Protein AF-N6US36-F1 (afdb_monomer)

Solvent-accessible surface area (backbone atoms only — not comparable to full-atom values): 11357 Å² total; per-residue (Å²): 105,69,68,43,19,54,53,33,12,51,54,41,36,56,43,35,76,70,66,39,66,64,44,74,40,61,32,84,92,40,31,25,39,17,31,23,17,24,53,53,43,50,58,72,95,42,91,87,47,59,75,93,74,49,77,73,70,47,48,78,41,80,34,99,68,84,57,56,67,43,26,52,52,13,40,41,53,24,51,20,53,48,48,20,49,48,56,28,68,34,56,36,93,68,32,35,54,64,48,49,53,52,65,61,59,72,49,91,45,78,52,48,70,46,82,39,46,56,72,56,42,58,76,69,62,43,55,72,63,51,63,68,37,67,85,49,93,63,68,55,58,44,38,38,37,38,35,76,49,39,64,90,86,53,79,55,50,77,46,79,14,52,58,42,30,61,56,58,50,68,92,65,56,53,59,73,88,58,44,80,59,19,28,34,54,19,41,46,22,27,46,47,55,19,47,52,49,37,42,42,70,67,63,44,74,47,31,37,34,36,43,54

pLDDT: mean 94.89, std 5.7, range [56.56, 98.44]

Organism: Dendroctonus ponderosae (NCBI:txid77166)

Structure (mmCIF, N/CA/C/O backbone):
data_AF-N6US36-F1
#
_entry.id   AF-N6US36-F1
#
loop_
_atom_site.group_PDB
_atom_site.id
_atom_site.type_symbol
_atom_site.label_atom_id
_atom_site.label_alt_id
_atom_site.label_comp_id
_atom_site.label_asym_id
_atom_site.label_entity_id
_atom_site.label_seq_id
_atom_site.pdbx_PDB_ins_code
_atom_site.Cartn_x
_atom_site.Cartn_y
_atom_site.Cartn_z
_atom_site.occupancy
_atom_site.B_iso_or_equiv
_atom_site.auth_seq_id
_atom_site.auth_comp_id
_atom_site.auth_asym_id
_atom_site.auth_atom_id
_atom_site.pdbx_PDB_model_num
ATOM 1 N N . LYS A 1 1 ? 22.677 2.328 -6.621 1.00 86.88 1 LYS A N 1
ATOM 2 C CA . LYS A 1 1 ? 21.321 1.728 -6.529 1.00 86.88 1 LYS A CA 1
ATOM 3 C C . LYS A 1 1 ? 20.217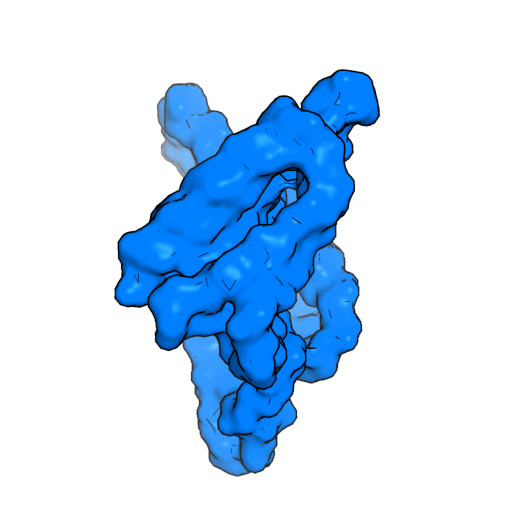 2.722 -6.906 1.00 86.88 1 LYS A C 1
ATOM 5 O O . LYS A 1 1 ? 19.507 2.441 -7.853 1.00 86.88 1 LYS A O 1
ATOM 10 N N . GLU A 1 2 ? 20.101 3.905 -6.287 1.00 96.94 2 GLU A N 1
ATOM 11 C CA . GLU A 1 2 ? 19.009 4.846 -6.634 1.00 96.94 2 GLU A CA 1
ATOM 12 C C . GLU A 1 2 ? 19.035 5.352 -8.087 1.00 96.94 2 GLU A C 1
ATOM 14 O O . GLU A 1 2 ? 18.004 5.384 -8.752 1.00 96.94 2 GLU A O 1
ATOM 19 N N . ALA A 1 3 ? 20.222 5.641 -8.629 1.00 97.88 3 ALA A N 1
ATOM 20 C CA . ALA A 1 3 ? 20.373 6.012 -10.038 1.00 97.88 3 ALA A CA 1
ATOM 21 C C . ALA A 1 3 ? 19.807 4.949 -11.005 1.00 97.88 3 ALA A C 1
ATOM 23 O O . ALA A 1 3 ? 19.196 5.305 -12.008 1.00 97.88 3 ALA A O 1
ATOM 24 N N . ILE A 1 4 ? 19.933 3.659 -10.664 1.00 97.88 4 ILE A N 1
ATOM 25 C CA . ILE A 1 4 ? 19.392 2.539 -11.453 1.00 97.88 4 ILE A CA 1
ATOM 26 C C . ILE A 1 4 ? 17.862 2.590 -11.464 1.00 97.88 4 ILE A C 1
ATOM 28 O O . ILE A 1 4 ? 17.245 2.445 -12.519 1.00 97.88 4 ILE A O 1
ATOM 32 N N . ARG A 1 5 ? 17.234 2.854 -10.308 1.00 98.38 5 ARG A N 1
ATOM 33 C CA . ARG A 1 5 ? 15.772 2.984 -10.220 1.00 98.38 5 ARG A CA 1
ATOM 34 C C . ARG A 1 5 ? 15.266 4.131 -11.078 1.00 98.38 5 ARG A C 1
ATOM 36 O O . ARG A 1 5 ? 14.305 3.969 -11.820 1.00 98.38 5 ARG A O 1
ATOM 43 N N . ILE A 1 6 ? 15.926 5.285 -10.991 1.00 98.12 6 ILE A N 1
ATOM 44 C CA . ILE A 1 6 ? 15.552 6.470 -11.765 1.00 98.12 6 ILE A CA 1
ATOM 45 C C . ILE A 1 6 ? 15.703 6.190 -13.264 1.00 98.12 6 ILE A C 1
ATOM 47 O O . ILE A 1 6 ? 14.765 6.441 -14.018 1.00 98.12 6 ILE A O 1
ATOM 51 N N . ALA A 1 7 ? 16.841 5.639 -13.695 1.00 97.94 7 ALA A N 1
ATOM 52 C CA . ALA A 1 7 ? 17.111 5.350 -15.102 1.00 97.94 7 ALA A CA 1
ATOM 53 C C . ALA A 1 7 ? 16.106 4.344 -15.689 1.00 97.94 7 ALA A C 1
ATOM 55 O O . ALA A 1 7 ? 15.431 4.649 -16.676 1.00 97.94 7 ALA A O 1
ATOM 56 N N . SER A 1 8 ? 15.933 3.191 -15.034 1.00 97.81 8 SER A N 1
ATOM 57 C CA . SER A 1 8 ? 14.975 2.155 -15.450 1.00 97.81 8 SER A CA 1
ATOM 58 C C . SER A 1 8 ? 13.529 2.669 -15.470 1.00 97.81 8 SER A C 1
ATOM 60 O O . SER A 1 8 ? 12.794 2.399 -16.420 1.00 97.81 8 SER A O 1
ATOM 62 N N . ALA A 1 9 ? 13.125 3.483 -14.486 1.00 98.19 9 ALA A N 1
ATOM 63 C CA . ALA A 1 9 ? 11.803 4.107 -14.450 1.00 98.19 9 ALA A CA 1
ATOM 64 C C . ALA A 1 9 ? 11.569 5.059 -15.628 1.00 98.19 9 ALA A C 1
ATOM 66 O O . ALA A 1 9 ? 10.489 5.047 -16.221 1.00 98.19 9 ALA A O 1
ATOM 67 N N . GLN A 1 10 ? 12.543 5.913 -15.957 1.00 97.94 10 GLN A N 1
ATOM 68 C CA . GLN A 1 10 ? 12.402 6.874 -17.055 1.00 97.94 10 GLN A CA 1
ATOM 69 C C . GLN A 1 10 ? 12.345 6.171 -18.412 1.00 97.94 10 GLN A C 1
ATOM 71 O O . GLN A 1 10 ? 11.473 6.499 -19.217 1.00 97.94 10 GLN A O 1
ATOM 76 N N . GLY A 1 11 ? 13.201 5.169 -18.636 1.00 97.44 11 GLY A N 1
ATOM 77 C CA . GLY A 1 11 ? 13.176 4.356 -19.854 1.00 97.44 11 GLY A CA 1
ATOM 78 C C . GLY A 1 11 ? 11.841 3.629 -20.031 1.00 97.44 11 GLY A C 1
ATOM 79 O O . GLY A 1 11 ? 11.180 3.776 -21.060 1.00 97.44 11 GLY A O 1
ATOM 80 N N . ALA A 1 12 ? 11.376 2.932 -18.989 1.00 97.56 12 ALA A N 1
ATOM 81 C CA . ALA A 1 12 ? 10.103 2.216 -19.029 1.00 97.56 12 ALA A CA 1
ATOM 82 C C . ALA A 1 12 ? 8.903 3.160 -19.242 1.00 97.56 12 ALA A C 1
ATOM 84 O O . ALA A 1 12 ? 8.016 2.862 -20.042 1.00 97.56 12 ALA A O 1
ATOM 85 N N . LYS A 1 13 ? 8.891 4.341 -18.604 1.00 97.19 13 LYS A N 1
ATOM 86 C CA . LYS A 1 13 ? 7.864 5.377 -18.833 1.00 97.19 13 LYS A CA 1
ATOM 87 C C . LYS A 1 13 ? 7.882 5.919 -20.258 1.00 97.19 13 LYS A C 1
ATOM 89 O O . LYS A 1 13 ? 6.819 6.189 -20.814 1.00 97.19 13 LYS A O 1
ATOM 94 N N . ALA A 1 14 ? 9.062 6.132 -20.837 1.00 97.38 14 ALA A N 1
ATOM 95 C CA . ALA A 1 14 ? 9.180 6.605 -22.211 1.00 97.38 14 ALA A CA 1
ATOM 96 C C . ALA A 1 14 ? 8.566 5.589 -23.185 1.00 97.38 14 ALA A C 1
ATOM 98 O O . ALA A 1 14 ? 7.750 5.968 -24.020 1.00 97.38 14 ALA A O 1
ATOM 99 N N . LEU A 1 15 ? 8.861 4.300 -23.003 1.00 97.00 15 LEU A N 1
ATOM 100 C CA . LEU A 1 15 ? 8.287 3.218 -23.808 1.00 97.00 15 LEU A CA 1
ATOM 101 C C . LEU A 1 15 ? 6.781 3.032 -23.568 1.00 97.00 15 LEU A C 1
ATOM 103 O O . LEU A 1 15 ? 6.029 2.814 -24.516 1.00 97.00 15 LEU A O 1
ATOM 107 N N . GLN A 1 16 ? 6.307 3.205 -22.331 1.00 96.50 16 GLN A N 1
ATOM 108 C CA . GLN A 1 16 ? 4.875 3.198 -22.018 1.00 96.50 16 GLN A CA 1
ATOM 109 C C . GLN A 1 16 ? 4.115 4.294 -22.781 1.00 96.50 16 GLN A C 1
ATOM 111 O O . GLN A 1 16 ? 3.027 4.041 -23.293 1.00 96.50 16 GLN A O 1
ATOM 116 N N . LYS A 1 17 ? 4.684 5.502 -22.906 1.00 94.56 17 LYS A N 1
ATOM 117 C CA . LYS A 1 17 ? 4.078 6.591 -23.698 1.00 94.56 17 LYS A CA 1
ATOM 118 C C . LYS A 1 17 ? 3.973 6.257 -25.188 1.00 94.56 17 LYS A C 1
ATOM 120 O O . LYS A 1 17 ? 3.126 6.825 -25.869 1.00 94.56 17 LYS A O 1
ATOM 125 N N . LEU A 1 18 ? 4.809 5.343 -25.678 1.00 95.38 18 LEU A N 1
ATOM 126 C CA . LEU A 1 18 ? 4.769 4.819 -27.043 1.00 95.38 18 LEU A CA 1
ATOM 127 C C . LEU A 1 18 ? 3.836 3.601 -27.188 1.00 95.38 18 LEU A C 1
ATOM 129 O O . LEU A 1 18 ? 3.822 2.974 -28.242 1.00 95.38 18 LEU A O 1
ATOM 133 N N . ASN A 1 19 ? 3.048 3.269 -26.157 1.00 94.19 19 ASN A N 1
ATOM 134 C CA . ASN A 1 19 ? 2.151 2.108 -26.109 1.00 94.19 19 ASN A CA 1
ATOM 135 C C . ASN A 1 19 ? 2.863 0.759 -26.314 1.00 94.19 19 ASN A C 1
ATOM 137 O O . ASN A 1 19 ? 2.281 -0.176 -26.865 1.00 94.19 19 ASN A O 1
ATOM 141 N N . ALA A 1 20 ? 4.118 0.640 -25.865 1.00 95.38 20 ALA A N 1
ATOM 142 C CA . ALA A 1 20 ? 4.808 -0.644 -25.857 1.00 95.38 20 ALA A CA 1
ATOM 143 C C . ALA A 1 20 ? 4.038 -1.658 -24.990 1.00 95.38 20 ALA A C 1
ATOM 145 O O . ALA A 1 20 ? 3.700 -1.365 -23.844 1.00 95.38 20 ALA A O 1
ATOM 146 N N . LEU A 1 21 ? 3.782 -2.857 -25.525 1.00 95.69 21 LEU A N 1
ATOM 147 C CA . LEU A 1 21 ? 3.132 -3.945 -24.777 1.00 95.69 21 LEU A CA 1
ATOM 148 C C . LEU A 1 21 ? 4.101 -4.613 -23.797 1.00 95.69 21 LEU A C 1
ATOM 150 O O . LEU A 1 21 ? 3.708 -5.080 -22.730 1.00 95.69 21 LEU A O 1
ATOM 154 N N . LYS A 1 22 ? 5.376 -4.673 -24.187 1.00 97.50 22 LYS A N 1
ATOM 155 C CA . LYS A 1 22 ? 6.437 -5.399 -23.501 1.00 97.50 22 LYS A CA 1
ATOM 156 C C . LYS A 1 22 ? 7.711 -4.566 -23.506 1.00 97.50 22 LYS A C 1
ATOM 158 O O . LYS A 1 22 ? 8.058 -3.982 -24.532 1.00 97.50 22 LYS A O 1
ATOM 163 N N . VAL A 1 23 ? 8.388 -4.506 -22.367 1.00 97.75 23 VAL A N 1
ATOM 164 C CA . VAL A 1 23 ? 9.625 -3.752 -22.169 1.00 97.75 23 VAL A CA 1
ATOM 165 C C . VAL A 1 23 ? 10.657 -4.671 -21.529 1.00 97.75 23 VAL A C 1
ATOM 167 O O . VAL A 1 23 ? 10.449 -5.177 -20.427 1.00 97.75 23 VAL A O 1
ATOM 170 N N . TYR A 1 24 ? 11.771 -4.863 -22.228 1.00 97.75 24 TYR A N 1
ATOM 171 C CA . TYR A 1 24 ? 12.945 -5.547 -21.702 1.00 97.75 24 TYR A CA 1
ATOM 172 C C . TYR A 1 24 ? 13.837 -4.522 -20.998 1.00 97.75 24 TYR A C 1
ATOM 174 O O . TYR A 1 24 ? 14.140 -3.470 -21.564 1.00 97.75 24 TYR A O 1
ATOM 182 N N . VAL A 1 25 ? 14.198 -4.795 -19.749 1.00 97.81 25 VAL A N 1
ATOM 183 C CA . VAL A 1 25 ? 14.900 -3.865 -18.862 1.00 97.81 25 VAL A CA 1
ATOM 184 C C . VAL A 1 25 ? 16.258 -4.451 -18.508 1.00 97.81 25 VAL A C 1
ATOM 186 O O . VAL A 1 25 ? 16.343 -5.538 -17.941 1.00 97.81 25 VAL A O 1
ATOM 189 N N . GLU A 1 26 ? 17.316 -3.713 -18.822 1.00 96.69 26 GLU A N 1
ATOM 190 C CA . GLU A 1 26 ? 18.676 -4.035 -18.392 1.00 96.69 26 GLU A CA 1
ATOM 191 C C . GLU A 1 26 ? 18.786 -3.983 -16.860 1.00 96.69 26 GLU A C 1
ATOM 193 O O . GLU A 1 26 ? 18.170 -3.135 -16.206 1.00 96.69 26 GLU A O 1
ATOM 198 N N . SER A 1 27 ? 19.591 -4.863 -16.263 1.00 96.38 27 SER A N 1
ATOM 199 C CA . SER A 1 27 ? 19.783 -4.888 -14.810 1.00 96.38 27 SER A CA 1
ATOM 200 C C . SER A 1 27 ? 20.588 -3.699 -14.278 1.00 96.38 27 SER A C 1
ATOM 202 O O . SER A 1 27 ? 20.498 -3.382 -13.088 1.00 96.38 27 SER A O 1
ATOM 204 N N . PHE A 1 28 ? 21.392 -3.049 -15.131 1.00 94.75 28 PHE A N 1
ATOM 205 C CA . PHE A 1 28 ? 22.394 -2.045 -14.754 1.00 94.75 28 PHE A CA 1
ATOM 206 C C . PHE A 1 28 ? 23.329 -2.540 -13.631 1.00 94.75 28 PHE A C 1
ATOM 208 O O . PHE A 1 28 ? 23.713 -1.778 -12.738 1.00 94.75 28 PHE A O 1
ATOM 215 N N . GLY A 1 29 ? 23.630 -3.844 -13.623 1.00 94.75 29 GLY A N 1
ATOM 216 C CA . GLY A 1 29 ? 24.419 -4.512 -12.585 1.00 94.75 29 GLY A CA 1
ATOM 217 C C . GLY A 1 29 ? 23.679 -4.753 -11.261 1.00 94.75 29 GLY A C 1
ATOM 218 O O . GLY A 1 29 ? 24.309 -5.151 -10.283 1.00 94.75 29 GLY A O 1
ATOM 219 N N . HIS A 1 30 ? 22.368 -4.485 -11.181 1.00 97.25 30 HIS A N 1
ATOM 220 C CA . HIS A 1 30 ? 21.550 -4.772 -9.997 1.00 97.25 30 HIS A CA 1
ATOM 221 C C . HIS A 1 30 ? 20.062 -4.973 -10.351 1.00 97.25 30 HIS A C 1
ATOM 223 O O . HIS A 1 30 ? 19.238 -4.062 -10.178 1.00 97.25 30 HIS A O 1
ATOM 229 N N . ALA A 1 31 ? 19.698 -6.191 -10.766 1.00 97.62 31 ALA A N 1
ATOM 230 C CA . ALA A 1 31 ? 18.372 -6.532 -11.295 1.00 97.62 31 ALA A CA 1
ATOM 231 C C . ALA A 1 31 ? 17.209 -6.125 -10.373 1.00 97.62 31 ALA A C 1
ATOM 233 O O . ALA A 1 31 ? 16.218 -5.571 -10.842 1.00 97.62 31 ALA A O 1
ATOM 234 N N . GLU A 1 32 ? 17.354 -6.283 -9.053 1.00 98.00 32 GLU A N 1
ATOM 235 C CA . GLU A 1 32 ? 16.326 -5.873 -8.083 1.00 98.00 32 GLU A CA 1
ATOM 236 C C . GLU A 1 32 ? 15.988 -4.374 -8.162 1.00 98.00 32 GLU A C 1
ATOM 238 O O . GLU A 1 32 ? 14.821 -3.993 -8.166 1.00 98.00 32 GLU A O 1
ATOM 243 N N . SER A 1 33 ? 16.992 -3.497 -8.282 1.00 98.31 33 SER A N 1
ATOM 244 C CA . SER A 1 33 ? 16.755 -2.047 -8.355 1.00 98.31 33 SER A CA 1
ATOM 245 C C . SER A 1 33 ? 16.186 -1.646 -9.717 1.00 98.31 33 SER A C 1
ATOM 247 O O . SER A 1 33 ? 15.378 -0.721 -9.794 1.00 98.31 33 SER A O 1
ATOM 249 N N . ALA A 1 34 ? 16.578 -2.337 -10.789 1.00 98.38 34 ALA A N 1
ATOM 250 C CA . ALA A 1 34 ? 16.020 -2.116 -12.120 1.00 98.38 34 ALA A CA 1
ATOM 251 C C . ALA A 1 34 ? 14.540 -2.535 -12.195 1.00 98.38 34 ALA A C 1
ATOM 253 O O . ALA A 1 34 ? 13.707 -1.783 -12.713 1.00 98.38 34 ALA A O 1
ATOM 254 N N . ALA A 1 35 ? 14.191 -3.686 -11.612 1.00 98.44 35 ALA A N 1
ATOM 255 C CA . ALA A 1 35 ? 12.814 -4.156 -11.475 1.00 98.44 35 ALA A CA 1
ATOM 256 C C . ALA A 1 35 ? 11.965 -3.176 -10.659 1.00 98.44 35 ALA A C 1
ATOM 258 O O . ALA A 1 35 ? 10.892 -2.765 -11.100 1.00 98.44 35 ALA A O 1
ATOM 259 N N . GLU A 1 36 ? 12.466 -2.755 -9.492 1.00 98.31 36 GLU A N 1
ATOM 260 C CA . GLU A 1 36 ? 11.775 -1.794 -8.631 1.00 98.31 36 GLU A CA 1
ATOM 261 C C . GLU A 1 36 ? 11.485 -0.486 -9.368 1.00 98.31 36 GLU A C 1
ATOM 263 O O . GLU A 1 36 ? 10.343 -0.028 -9.407 1.00 98.31 36 GLU A O 1
ATOM 268 N N . GLY A 1 37 ? 12.515 0.117 -9.969 1.00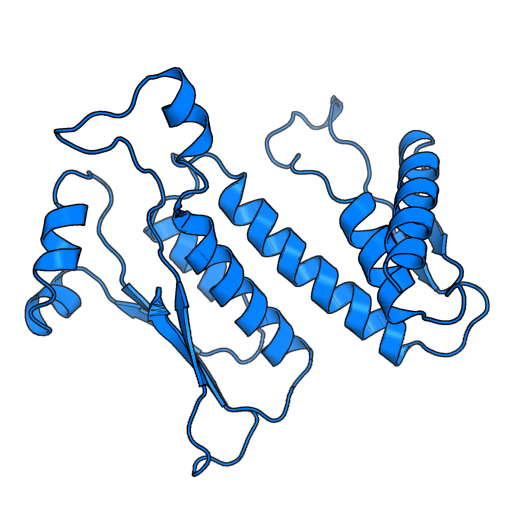 98.44 37 GLY A N 1
ATOM 269 C CA . GLY A 1 37 ? 12.396 1.400 -10.653 1.00 98.44 37 GLY A CA 1
ATOM 270 C C . GLY A 1 37 ? 11.428 1.349 -11.826 1.00 98.44 37 GLY A C 1
ATOM 271 O O . GLY A 1 37 ? 10.492 2.151 -11.896 1.00 98.44 37 GLY A O 1
ATOM 272 N N . SER A 1 38 ? 11.611 0.379 -12.723 1.00 98.44 38 SER A N 1
ATOM 273 C CA . SER A 1 38 ? 10.747 0.207 -13.893 1.00 98.44 38 SER A CA 1
ATOM 274 C C . SER A 1 38 ? 9.282 -0.019 -13.496 1.00 98.44 38 SER A C 1
ATOM 276 O O . SER A 1 38 ? 8.411 0.709 -13.979 1.00 98.44 38 SER A O 1
ATOM 278 N N . ALA A 1 39 ? 9.002 -0.924 -12.551 1.00 98.31 39 ALA A N 1
ATOM 279 C CA . ALA A 1 39 ? 7.643 -1.247 -12.108 1.00 98.31 39 ALA A CA 1
ATOM 280 C C . ALA A 1 39 ? 6.960 -0.105 -11.333 1.00 98.31 39 ALA A C 1
ATOM 282 O O . ALA A 1 39 ? 5.774 0.170 -11.540 1.00 98.31 39 ALA A O 1
ATOM 283 N N . LEU A 1 40 ? 7.686 0.607 -10.463 1.00 98.38 40 LEU A N 1
ATOM 284 C CA . LEU A 1 40 ? 7.167 1.811 -9.800 1.00 98.38 40 LEU A CA 1
ATOM 285 C C . LEU A 1 40 ? 6.897 2.936 -10.800 1.00 98.38 40 LEU A C 1
ATOM 287 O O . LEU A 1 40 ? 5.958 3.722 -10.618 1.00 98.38 40 LEU A O 1
ATOM 291 N N . GLY A 1 41 ? 7.731 3.014 -11.838 1.00 97.81 41 GLY A N 1
ATOM 292 C CA . GLY A 1 41 ? 7.683 4.035 -12.866 1.00 97.81 41 GLY A CA 1
ATOM 293 C C . GLY A 1 41 ? 6.449 3.931 -13.757 1.00 97.81 41 GLY A C 1
ATOM 294 O O . GLY A 1 41 ? 5.775 4.939 -13.964 1.00 97.81 41 GLY A O 1
ATOM 295 N N . VAL A 1 42 ? 6.138 2.737 -14.257 1.00 97.81 42 VAL A N 1
ATOM 296 C CA . VAL A 1 42 ? 5.004 2.521 -15.177 1.00 97.81 42 VAL A CA 1
ATOM 297 C C . VAL A 1 42 ? 3.641 2.481 -14.479 1.00 97.81 42 VAL A C 1
ATOM 299 O O . VAL A 1 42 ? 2.604 2.545 -15.143 1.00 97.81 42 VAL A O 1
ATOM 302 N N . TRP A 1 43 ? 3.616 2.364 -13.148 1.00 97.56 43 TRP A N 1
ATOM 303 C CA . TRP A 1 43 ? 2.371 2.303 -12.388 1.00 97.56 43 TRP A CA 1
ATOM 304 C C . TRP A 1 43 ? 1.610 3.630 -12.414 1.00 97.56 43 TRP A C 1
ATOM 306 O O . TRP A 1 43 ? 2.175 4.710 -12.210 1.00 97.56 43 TRP A O 1
ATOM 316 N N . LEU A 1 44 ? 0.291 3.530 -12.583 1.00 95.81 44 LEU A N 1
ATOM 317 C CA . LEU A 1 44 ? -0.644 4.649 -12.601 1.00 95.81 44 LEU A CA 1
ATOM 318 C C . LEU A 1 44 ? -1.934 4.267 -11.867 1.00 95.81 44 LEU A C 1
ATOM 320 O O . LEU A 1 44 ? -2.520 3.220 -12.145 1.00 95.81 44 LEU A O 1
ATOM 324 N N . TYR A 1 45 ? -2.446 5.158 -11.015 1.00 94.69 45 TYR A N 1
ATOM 325 C CA . TYR A 1 45 ? -3.812 5.042 -10.507 1.00 94.69 45 TYR A CA 1
ATOM 326 C C . TYR A 1 45 ? -4.810 5.442 -11.601 1.00 94.69 45 TYR A C 1
ATOM 328 O O . TYR A 1 45 ? -4.957 6.621 -11.938 1.00 94.69 45 TYR A O 1
ATOM 336 N N . GLN A 1 46 ? -5.478 4.455 -12.198 1.00 94.19 46 GLN A N 1
ATOM 337 C CA . GLN A 1 46 ? -6.348 4.692 -13.356 1.00 94.19 46 GLN A CA 1
ATOM 338 C C . GLN A 1 46 ? -7.615 3.835 -13.418 1.00 94.19 46 GLN A C 1
ATOM 340 O O . GLN A 1 46 ? -8.405 3.996 -14.344 1.00 94.19 46 GLN A O 1
ATOM 345 N N . GLU A 1 47 ? -7.864 2.987 -12.420 1.00 89.31 47 GLU A N 1
ATOM 346 C CA . GLU A 1 47 ? -9.032 2.091 -12.369 1.00 89.31 47 GLU A CA 1
ATOM 347 C C . GLU A 1 47 ? -10.367 2.842 -12.446 1.00 89.31 47 GLU A C 1
ATOM 349 O O . GLU A 1 47 ? -11.366 2.302 -12.913 1.00 89.31 47 GLU A O 1
ATOM 354 N N . LYS A 1 48 ? -10.385 4.101 -11.992 1.00 90.69 48 LYS A N 1
ATOM 355 C CA . LYS A 1 48 ? -11.571 4.970 -12.007 1.00 90.69 48 LYS A CA 1
ATOM 356 C C . LYS A 1 48 ? -11.645 5.885 -13.232 1.00 90.69 48 LYS A C 1
ATOM 358 O O . LYS A 1 48 ? -12.615 6.621 -13.380 1.00 90.69 48 LYS A O 1
ATOM 363 N N . LYS A 1 49 ? -10.646 5.856 -14.121 1.00 93.50 49 LYS A N 1
ATOM 364 C CA . LYS A 1 49 ? -10.715 6.555 -15.410 1.00 93.50 49 LYS A CA 1
ATOM 365 C C . LYS A 1 49 ? -11.567 5.747 -16.385 1.00 93.50 49 LYS A C 1
ATOM 367 O O . LYS A 1 49 ? -11.511 4.519 -16.395 1.00 93.50 49 LYS A O 1
ATOM 372 N N . THR A 1 50 ? -12.305 6.431 -17.259 1.00 94.94 50 THR A N 1
ATOM 373 C CA . THR A 1 50 ? -12.969 5.797 -18.408 1.00 94.94 50 THR A CA 1
ATOM 374 C C . THR A 1 50 ? -11.950 5.018 -19.239 1.00 94.94 50 THR A C 1
ATOM 376 O O . THR A 1 50 ? -10.855 5.526 -19.473 1.00 94.94 50 THR A O 1
ATOM 379 N N . LYS A 1 51 ? -12.325 3.834 -19.748 1.00 91.94 51 LYS A N 1
ATOM 380 C CA . LYS A 1 51 ? -11.437 2.943 -20.524 1.00 91.94 51 LYS A CA 1
ATOM 381 C C . LYS A 1 51 ? -10.636 3.663 -21.620 1.00 91.94 51 LYS A C 1
ATOM 383 O O . LYS A 1 51 ? -9.448 3.419 -21.752 1.00 91.94 51 LYS A O 1
ATOM 388 N N . LYS A 1 52 ? -11.247 4.618 -22.334 1.00 93.31 52 LYS A N 1
ATOM 389 C CA . LYS A 1 52 ? -10.582 5.414 -23.388 1.00 93.31 52 LYS A CA 1
ATOM 390 C C . LYS A 1 52 ? -9.405 6.287 -22.916 1.00 93.31 52 LYS A C 1
ATOM 392 O O . LYS A 1 52 ? -8.625 6.736 -23.741 1.00 93.31 52 LYS A O 1
ATOM 397 N N . TYR A 1 53 ? -9.308 6.570 -21.616 1.00 92.44 53 TYR A N 1
ATOM 398 C CA . TYR A 1 53 ? -8.245 7.379 -21.002 1.00 92.44 53 TYR A CA 1
ATOM 399 C C . TYR A 1 53 ? -7.282 6.549 -20.146 1.00 92.44 53 TYR A C 1
ATOM 401 O O . TYR A 1 53 ? -6.432 7.116 -19.453 1.00 92.44 53 TYR A O 1
ATOM 409 N N . GLN A 1 54 ? -7.452 5.226 -20.125 1.00 93.62 54 GLN A N 1
ATOM 410 C CA . GLN A 1 54 ? -6.520 4.332 -19.454 1.00 93.62 54 GLN A CA 1
ATOM 411 C C . GLN A 1 54 ? -5.301 4.128 -20.353 1.00 93.62 54 GLN A C 1
ATOM 413 O O . GLN A 1 54 ? -5.427 3.911 -21.555 1.00 93.62 54 GLN A O 1
ATOM 418 N N . ILE A 1 55 ? -4.121 4.233 -19.754 1.00 93.50 55 ILE A N 1
ATOM 419 C CA . ILE A 1 55 ? -2.842 3.981 -20.408 1.00 93.50 55 ILE A CA 1
ATOM 420 C C . ILE A 1 55 ? -2.480 2.528 -20.133 1.00 93.50 55 ILE A C 1
ATOM 422 O O . ILE A 1 55 ? -2.592 2.055 -19.000 1.00 93.50 55 ILE A O 1
ATOM 426 N N . MET A 1 56 ? -2.037 1.808 -21.156 1.00 92.56 56 MET A N 1
ATOM 427 C CA . MET A 1 56 ? -1.586 0.437 -20.971 1.00 92.56 56 MET A CA 1
ATOM 428 C C . MET A 1 56 ? -0.352 0.389 -20.059 1.00 92.56 56 MET A C 1
ATOM 430 O O . MET A 1 56 ? 0.560 1.207 -20.181 1.00 92.56 56 MET A O 1
ATOM 434 N N . ILE A 1 57 ? -0.318 -0.564 -19.129 1.00 95.69 57 ILE A N 1
ATOM 435 C CA . ILE A 1 57 ? 0.884 -0.852 -18.342 1.00 95.69 57 ILE A CA 1
ATOM 436 C C . ILE A 1 57 ? 1.643 -1.970 -19.074 1.00 95.69 57 ILE A C 1
ATOM 438 O O . ILE A 1 57 ? 1.062 -3.043 -19.244 1.00 95.69 57 ILE A O 1
ATOM 442 N N . PRO A 1 58 ? 2.886 -1.736 -19.534 1.00 96.75 58 PRO A N 1
ATOM 443 C CA . PRO A 1 58 ? 3.668 -2.752 -20.233 1.00 96.75 58 PRO A CA 1
ATOM 444 C C . PRO A 1 58 ? 4.032 -3.921 -19.313 1.00 96.75 58 PRO A C 1
ATOM 446 O O . PRO A 1 58 ? 4.269 -3.733 -18.118 1.00 96.75 58 PRO A O 1
ATOM 449 N N . GLN A 1 59 ? 4.168 -5.115 -19.889 1.00 97.25 59 GLN A N 1
ATOM 450 C CA . GLN A 1 59 ? 4.842 -6.237 -19.240 1.00 97.25 59 GLN A CA 1
ATOM 451 C C . GLN A 1 59 ? 6.349 -5.960 -19.181 1.00 97.25 59 GLN A C 1
ATOM 453 O O . GLN A 1 59 ? 6.957 -5.619 -20.196 1.00 97.25 59 GLN A O 1
ATOM 458 N N . LEU A 1 60 ? 6.947 -6.108 -18.000 1.00 97.88 60 LEU A N 1
ATOM 459 C CA . LEU A 1 60 ? 8.372 -5.870 -17.770 1.00 97.88 60 LEU A CA 1
ATOM 460 C C . LEU A 1 60 ? 9.116 -7.201 -17.653 1.00 97.88 60 LEU A C 1
ATOM 462 O O . LEU A 1 60 ? 8.695 -8.072 -16.891 1.00 97.88 60 LEU A O 1
ATOM 466 N N . GLU A 1 61 ? 10.232 -7.339 -18.362 1.00 97.25 61 GLU A N 1
ATOM 467 C CA . GLU A 1 61 ? 11.102 -8.516 -18.294 1.00 97.25 61 GLU A CA 1
ATOM 468 C C . GLU A 1 61 ? 12.571 -8.120 -18.182 1.00 97.25 61 GLU A C 1
ATOM 470 O O . GLU A 1 61 ? 12.986 -7.095 -18.720 1.00 97.25 61 GLU A O 1
ATOM 475 N N . LEU A 1 62 ? 13.352 -8.943 -17.484 1.00 97.81 62 LEU A N 1
ATOM 476 C CA . LEU A 1 62 ? 14.796 -8.774 -17.369 1.00 97.81 62 LEU A CA 1
ATOM 477 C C . LEU A 1 62 ? 15.457 -9.036 -18.730 1.00 97.81 62 LEU A C 1
ATOM 479 O O . LEU A 1 62 ? 15.162 -10.038 -19.382 1.00 97.81 62 LEU A O 1
ATOM 483 N N . TYR A 1 63 ? 16.330 -8.128 -19.157 1.00 97.31 63 TYR A N 1
ATOM 484 C CA . TYR A 1 63 ? 17.110 -8.253 -20.384 1.00 97.31 63 TYR A CA 1
ATOM 485 C C . TYR A 1 63 ? 18.526 -8.745 -20.083 1.00 97.31 63 TYR A C 1
ATOM 487 O O . TYR A 1 63 ? 19.225 -8.106 -19.300 1.00 97.31 63 TYR A O 1
ATOM 495 N N . ASP A 1 64 ? 18.932 -9.829 -20.751 1.00 93.50 64 ASP A N 1
ATOM 496 C CA . ASP A 1 64 ? 20.323 -10.309 -20.845 1.00 93.50 64 ASP A CA 1
ATOM 497 C C . ASP A 1 64 ? 21.064 -10.450 -19.497 1.00 93.50 64 ASP A C 1
ATOM 499 O O . ASP A 1 64 ? 22.236 -10.115 -19.359 1.00 93.50 64 ASP A O 1
ATOM 503 N N . ASP A 1 65 ? 20.357 -10.937 -18.474 1.00 94.25 65 ASP A N 1
ATOM 504 C CA . ASP A 1 65 ? 20.896 -11.184 -17.134 1.00 94.25 65 ASP A CA 1
ATOM 505 C C . ASP A 1 65 ? 20.227 -12.437 -16.534 1.00 94.25 65 ASP A C 1
ATOM 507 O O . ASP A 1 65 ? 19.094 -12.791 -16.878 1.00 94.25 65 ASP A O 1
ATOM 511 N N . CYS A 1 66 ? 20.942 -13.146 -15.662 1.00 93.88 66 CYS A N 1
ATOM 512 C CA . CYS A 1 66 ? 20.491 -14.373 -15.015 1.00 93.88 66 CYS A CA 1
ATOM 513 C C . CYS A 1 66 ? 19.993 -14.174 -13.574 1.00 93.88 66 CYS A C 1
ATOM 515 O O . CYS A 1 66 ? 19.467 -15.131 -12.997 1.00 93.88 66 CYS A O 1
ATOM 517 N N . ASP A 1 67 ? 20.099 -12.969 -12.994 1.00 96.75 67 ASP A N 1
ATOM 518 C CA . ASP A 1 67 ? 19.588 -12.641 -11.653 1.00 96.75 67 ASP A CA 1
ATOM 519 C C . ASP A 1 67 ? 18.051 -12.499 -11.617 1.00 96.75 67 ASP A C 1
ATOM 521 O O . ASP A 1 67 ? 17.463 -11.465 -11.278 1.00 96.75 67 ASP A O 1
ATOM 525 N N . TRP A 1 68 ? 17.368 -13.591 -11.962 1.00 95.69 68 TRP A N 1
ATOM 526 C CA . TRP A 1 68 ? 15.913 -13.702 -11.907 1.00 95.69 68 TRP A CA 1
ATOM 527 C C . TRP A 1 68 ? 15.385 -13.565 -10.482 1.00 95.69 68 TRP A C 1
ATOM 529 O O . TRP A 1 68 ? 14.307 -13.008 -10.280 1.00 95.69 68 TRP A O 1
ATOM 539 N N . THR A 1 69 ? 16.140 -14.033 -9.489 1.00 96.50 69 THR A N 1
ATOM 540 C CA . THR A 1 69 ? 15.767 -13.922 -8.077 1.00 96.50 69 THR A CA 1
ATOM 541 C C . THR A 1 69 ? 15.723 -12.460 -7.645 1.00 96.50 69 THR A C 1
ATOM 543 O O . THR A 1 69 ? 14.696 -12.012 -7.132 1.00 96.50 69 THR A O 1
ATOM 546 N N . GLY A 1 70 ? 16.784 -11.688 -7.906 1.00 97.19 70 GLY A N 1
ATOM 547 C CA . GLY A 1 70 ? 16.820 -10.255 -7.625 1.00 97.19 70 GLY A CA 1
ATOM 548 C C . GLY A 1 70 ? 15.724 -9.503 -8.374 1.00 97.19 70 GLY A C 1
ATOM 549 O O . GLY A 1 70 ? 15.006 -8.699 -7.777 1.00 97.19 70 GLY A O 1
ATOM 550 N N . TRP A 1 71 ? 15.513 -9.819 -9.655 1.00 98.00 71 TRP A N 1
ATOM 551 C CA . TRP A 1 71 ? 14.423 -9.243 -10.446 1.00 98.00 71 TRP A CA 1
ATOM 552 C C . TRP A 1 71 ? 13.041 -9.483 -9.815 1.00 98.00 71 TRP A C 1
ATOM 554 O O . TRP A 1 71 ? 12.274 -8.537 -9.622 1.00 98.00 71 TRP A O 1
ATOM 564 N N . GLN A 1 72 ? 12.729 -10.725 -9.427 1.00 96.50 72 GLN A N 1
ATOM 565 C CA . GLN A 1 72 ? 11.458 -11.060 -8.776 1.00 96.50 72 GLN A CA 1
ATOM 566 C C . GLN A 1 72 ? 11.300 -10.357 -7.424 1.00 96.50 72 GLN A C 1
ATOM 568 O O . GLN A 1 72 ? 10.225 -9.826 -7.141 1.00 96.50 72 GLN A O 1
ATOM 573 N N . ILE A 1 73 ? 12.361 -10.280 -6.612 1.00 97.38 73 ILE A N 1
ATOM 574 C CA . ILE A 1 73 ? 12.345 -9.528 -5.347 1.00 97.38 73 ILE A CA 1
ATOM 575 C C . ILE A 1 73 ? 11.983 -8.063 -5.605 1.00 97.38 73 ILE A C 1
ATOM 577 O O . ILE A 1 73 ? 11.122 -7.506 -4.917 1.00 97.38 73 ILE A O 1
ATOM 581 N N . GLY A 1 74 ? 12.592 -7.447 -6.618 1.00 97.75 74 GLY A N 1
ATOM 582 C CA . GLY A 1 74 ? 12.332 -6.053 -6.946 1.00 97.75 74 GLY A CA 1
ATOM 583 C C . GLY A 1 74 ? 10.904 -5.810 -7.441 1.00 97.75 74 GLY A C 1
ATOM 584 O O . GLY A 1 74 ? 10.256 -4.844 -7.026 1.00 97.75 74 GLY A O 1
ATOM 585 N N . LEU A 1 75 ? 10.355 -6.729 -8.244 1.00 97.50 75 LEU A N 1
ATOM 586 C CA . LEU A 1 75 ? 8.947 -6.690 -8.645 1.00 97.50 75 LEU A CA 1
ATOM 587 C C . LEU A 1 75 ? 7.999 -6.829 -7.445 1.00 97.50 75 LEU A C 1
ATOM 589 O O . LEU A 1 75 ? 7.018 -6.089 -7.368 1.00 97.50 75 LEU A O 1
ATOM 593 N N . GLN A 1 76 ? 8.287 -7.717 -6.486 1.00 95.75 76 GLN A N 1
ATOM 594 C CA . GLN A 1 76 ? 7.469 -7.865 -5.274 1.00 95.75 76 GLN A CA 1
ATOM 595 C C . GLN A 1 76 ? 7.494 -6.601 -4.407 1.00 95.75 76 GLN A C 1
ATOM 597 O O . GLN A 1 76 ? 6.447 -6.154 -3.933 1.00 95.75 76 GLN A O 1
ATOM 602 N N . LYS A 1 77 ? 8.664 -5.971 -4.248 1.00 96.88 77 LYS A N 1
ATOM 603 C CA . LYS A 1 77 ? 8.802 -4.703 -3.516 1.00 96.88 77 LYS A CA 1
ATOM 604 C C . LY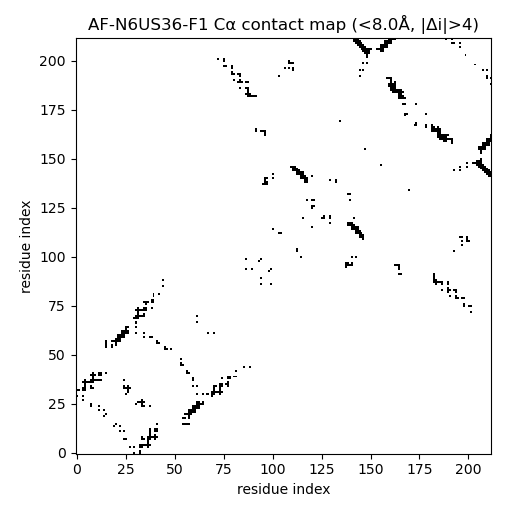S A 1 77 ? 8.032 -3.569 -4.192 1.00 96.88 77 LYS A C 1
ATOM 606 O O . LYS A 1 77 ? 7.268 -2.865 -3.526 1.00 96.88 77 LYS A O 1
ATOM 611 N N . ALA A 1 78 ? 8.148 -3.434 -5.513 1.00 97.94 78 ALA A N 1
ATOM 612 C CA . ALA A 1 78 ? 7.373 -2.456 -6.271 1.00 97.94 78 ALA A CA 1
ATOM 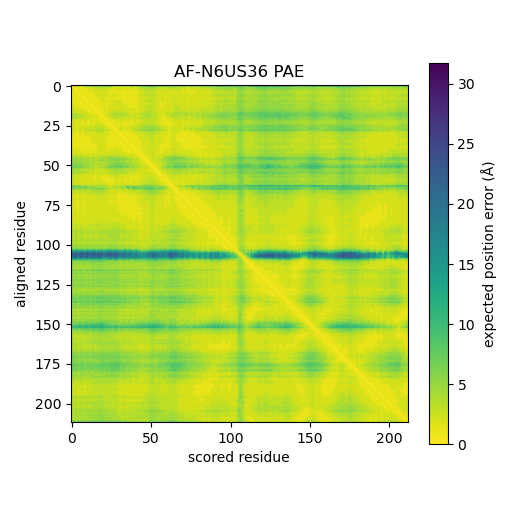613 C C . ALA A 1 78 ? 5.865 -2.721 -6.198 1.00 97.94 78 ALA A C 1
ATOM 615 O O . ALA A 1 78 ? 5.090 -1.786 -6.001 1.00 97.94 78 ALA A O 1
ATOM 616 N N . ALA A 1 79 ? 5.432 -3.979 -6.316 1.00 95.69 79 ALA A N 1
ATOM 617 C CA . ALA A 1 79 ? 4.026 -4.359 -6.207 1.00 95.69 79 ALA A CA 1
ATOM 618 C C . ALA A 1 79 ? 3.448 -4.018 -4.826 1.00 95.69 79 ALA A C 1
ATOM 620 O O . ALA A 1 79 ? 2.342 -3.484 -4.741 1.00 95.69 79 ALA A O 1
ATOM 621 N N . ALA A 1 80 ? 4.204 -4.257 -3.753 1.00 95.25 80 ALA A N 1
ATOM 622 C CA . ALA A 1 80 ? 3.812 -3.882 -2.400 1.00 95.25 80 ALA A CA 1
ATOM 623 C C . ALA A 1 80 ? 3.672 -2.361 -2.244 1.00 95.25 80 ALA A C 1
ATOM 625 O O . ALA A 1 80 ? 2.635 -1.870 -1.799 1.00 95.25 80 ALA A O 1
ATOM 626 N N . GLN A 1 81 ? 4.663 -1.584 -2.683 1.00 97.81 81 GLN A N 1
ATOM 627 C CA . GLN A 1 81 ? 4.566 -0.125 -2.625 1.00 97.81 81 GLN A CA 1
ATOM 628 C C . GLN A 1 81 ? 3.421 0.414 -3.500 1.00 97.81 81 GLN A C 1
ATOM 630 O O . GLN A 1 81 ? 2.721 1.344 -3.102 1.00 97.81 81 GLN A O 1
ATOM 635 N N . ASN A 1 82 ? 3.183 -0.181 -4.667 1.00 97.31 82 ASN A N 1
ATOM 636 C CA . ASN A 1 82 ? 2.070 0.172 -5.545 1.00 97.31 82 ASN A CA 1
ATOM 637 C C . ASN A 1 82 ? 0.704 -0.174 -4.939 1.00 97.31 82 ASN A C 1
ATOM 639 O O . ASN A 1 82 ? -0.239 0.591 -5.128 1.00 97.31 82 ASN A O 1
ATOM 643 N N . LEU A 1 83 ? 0.600 -1.250 -4.153 1.00 95.19 83 LEU A N 1
ATOM 644 C CA . LEU A 1 83 ? -0.587 -1.524 -3.344 1.00 95.19 83 LEU A CA 1
ATOM 645 C C . LEU A 1 83 ? -0.814 -0.406 -2.319 1.00 95.19 83 LEU A C 1
ATOM 647 O O . LEU A 1 83 ? -1.919 0.122 -2.233 1.00 95.19 83 LEU A O 1
ATOM 651 N N . ALA A 1 84 ? 0.221 0.006 -1.581 1.00 96.75 84 ALA A N 1
ATOM 652 C CA . ALA A 1 84 ? 0.089 1.109 -0.627 1.00 96.75 84 ALA A CA 1
ATOM 653 C C . ALA A 1 84 ? -0.362 2.407 -1.325 1.00 96.75 84 ALA A C 1
ATOM 655 O O . ALA A 1 84 ? -1.299 3.062 -0.867 1.00 96.75 84 ALA A O 1
ATOM 656 N N . ARG A 1 85 ? 0.232 2.729 -2.486 1.00 97.00 85 ARG A N 1
ATOM 657 C CA . ARG A 1 85 ? -0.181 3.860 -3.337 1.00 97.00 85 ARG A CA 1
ATOM 658 C C . ARG A 1 85 ? -1.643 3.741 -3.760 1.00 97.00 85 ARG A C 1
ATOM 660 O O . ARG A 1 85 ? -2.373 4.716 -3.650 1.00 97.00 85 ARG A O 1
ATOM 667 N N . GLN A 1 86 ? -2.089 2.562 -4.193 1.00 95.56 86 GLN A N 1
ATOM 668 C CA . GLN A 1 86 ? -3.477 2.321 -4.594 1.00 95.56 86 GLN A CA 1
ATOM 669 C C . GLN A 1 86 ? -4.459 2.578 -3.449 1.00 95.56 86 GLN A C 1
ATOM 671 O O . GLN A 1 86 ? -5.474 3.247 -3.653 1.00 95.56 86 GLN A O 1
ATOM 676 N N . LEU A 1 87 ? -4.160 2.075 -2.249 1.00 95.81 87 LEU A N 1
ATOM 677 C CA . LEU A 1 87 ? -5.017 2.266 -1.080 1.00 95.81 87 LEU A CA 1
ATOM 678 C C . LEU A 1 87 ? -5.100 3.753 -0.693 1.00 95.81 87 LEU A C 1
ATOM 680 O O . LEU A 1 87 ? -6.192 4.248 -0.437 1.00 95.81 87 LEU A O 1
ATOM 684 N N . MET A 1 88 ? -3.975 4.476 -0.735 1.00 96.38 88 MET A N 1
ATOM 685 C CA . MET A 1 88 ? -3.902 5.909 -0.411 1.00 96.38 88 MET A CA 1
ATOM 686 C C . MET A 1 88 ? -4.517 6.825 -1.478 1.00 96.38 88 MET A C 1
ATOM 688 O O . MET A 1 88 ? -5.074 7.875 -1.149 1.00 96.38 88 MET A O 1
ATOM 692 N N . ASP A 1 89 ? -4.397 6.470 -2.758 1.00 95.44 89 ASP A N 1
ATOM 693 C CA . ASP A 1 89 ? -4.941 7.267 -3.859 1.00 95.44 89 ASP A CA 1
ATOM 694 C C . ASP A 1 89 ? -6.442 7.053 -4.053 1.00 95.44 89 ASP A C 1
ATOM 696 O O . ASP A 1 89 ? -7.113 7.937 -4.598 1.00 95.44 89 ASP A O 1
ATOM 700 N N . THR A 1 90 ? -6.984 5.929 -3.576 1.00 95.50 90 THR A N 1
ATOM 701 C CA . THR A 1 90 ? -8.411 5.640 -3.694 1.00 95.50 90 THR A CA 1
ATOM 702 C C . THR A 1 90 ? -9.246 6.668 -2.918 1.00 95.50 90 THR A C 1
ATOM 704 O O . THR A 1 90 ? -8.959 6.957 -1.756 1.00 95.50 90 THR A O 1
ATOM 707 N N . PRO A 1 91 ? -10.296 7.249 -3.533 1.00 95.38 91 PRO A N 1
ATOM 708 C CA . PRO A 1 91 ? -11.191 8.180 -2.853 1.00 95.38 91 PRO A CA 1
ATOM 709 C C . PRO A 1 91 ? -11.794 7.584 -1.576 1.00 95.38 91 PRO A C 1
ATOM 711 O O . PRO A 1 91 ? -12.221 6.431 -1.570 1.00 95.38 91 PRO A O 1
ATOM 714 N N . ALA A 1 92 ? -11.886 8.379 -0.509 1.00 96.19 92 ALA A N 1
ATOM 715 C CA . ALA A 1 92 ? -12.307 7.889 0.806 1.00 96.19 92 ALA A CA 1
ATOM 716 C C . ALA A 1 92 ? -13.762 7.390 0.869 1.00 96.19 92 ALA A C 1
ATOM 718 O O . ALA A 1 92 ? -14.095 6.576 1.722 1.00 96.19 92 ALA A O 1
ATOM 719 N N . ASN A 1 93 ? -14.625 7.824 -0.056 1.00 95.25 93 ASN A N 1
ATOM 720 C CA . ASN A 1 93 ? -15.977 7.276 -0.197 1.00 95.25 93 ASN A CA 1
ATOM 721 C C . ASN A 1 93 ? -15.987 5.836 -0.746 1.00 95.25 93 ASN A C 1
ATOM 723 O O . ASN A 1 93 ? -16.999 5.156 -0.648 1.00 95.25 93 ASN A O 1
ATOM 727 N N . LEU A 1 94 ? -14.885 5.384 -1.356 1.00 95.69 94 LEU A N 1
ATOM 728 C CA . LEU A 1 94 ? -14.686 4.007 -1.815 1.00 95.69 94 LEU A CA 1
ATOM 729 C C . LEU A 1 94 ? -13.743 3.231 -0.887 1.00 95.69 94 LEU A C 1
ATOM 731 O O . LEU A 1 94 ? -13.897 2.023 -0.721 1.00 95.69 94 LEU A O 1
ATOM 735 N N . MET A 1 95 ? -12.762 3.913 -0.293 1.00 96.44 95 MET A N 1
ATOM 736 C CA . MET A 1 95 ? -11.811 3.355 0.669 1.00 96.44 95 MET A CA 1
ATOM 737 C C . MET A 1 95 ? -12.270 3.630 2.105 1.00 96.44 95 MET A C 1
ATOM 739 O O . MET A 1 95 ? -11.618 4.349 2.857 1.00 96.44 95 MET A O 1
ATOM 743 N N . THR A 1 96 ? -13.426 3.083 2.477 1.00 97.38 96 THR A N 1
ATOM 744 C CA . THR A 1 96 ? -13.943 3.123 3.855 1.00 97.38 96 THR A CA 1
ATOM 745 C C . THR A 1 96 ? -13.195 2.124 4.752 1.00 97.38 96 THR A C 1
ATOM 747 O O . THR A 1 96 ? -12.491 1.264 4.219 1.00 97.38 96 THR A O 1
ATOM 750 N N . PRO A 1 97 ? -13.318 2.174 6.097 1.00 97.06 97 PRO A N 1
ATOM 751 C CA . PRO A 1 97 ? -12.678 1.190 6.981 1.00 97.06 97 PRO A CA 1
ATOM 752 C C . PRO A 1 97 ? -13.014 -0.261 6.599 1.00 97.06 97 PRO A C 1
ATOM 754 O O . PRO A 1 97 ? -12.126 -1.110 6.527 1.00 97.06 97 PRO A O 1
ATOM 757 N N . THR A 1 98 ? -14.278 -0.523 6.251 1.00 95.00 98 THR A N 1
ATOM 758 C CA . THR A 1 98 ? -14.756 -1.822 5.749 1.00 95.00 98 THR A CA 1
ATOM 759 C C . THR A 1 98 ? -14.070 -2.229 4.453 1.00 95.00 98 THR A C 1
ATOM 761 O O . THR A 1 98 ? -13.545 -3.337 4.349 1.00 95.00 98 THR A O 1
ATOM 764 N N . SER A 1 99 ? -14.033 -1.324 3.475 1.00 95.00 99 SER A N 1
ATOM 765 C CA . SER A 1 99 ? -13.382 -1.573 2.188 1.00 95.00 99 SER A CA 1
ATOM 766 C C . SER A 1 99 ? -11.876 -1.799 2.355 1.00 95.00 99 SER A C 1
ATOM 768 O O . SER A 1 99 ? -11.313 -2.716 1.759 1.00 95.00 99 SER A O 1
ATOM 770 N N . PHE A 1 100 ? -11.216 -1.034 3.226 1.00 95.81 100 PHE A N 1
ATOM 771 C CA . PHE A 1 100 ? -9.801 -1.215 3.541 1.00 95.81 100 PHE A CA 1
ATOM 772 C C . PHE A 1 100 ? -9.528 -2.613 4.116 1.00 95.81 100 PHE A C 1
ATOM 774 O O . PHE A 1 100 ? -8.644 -3.317 3.626 1.00 95.81 100 PHE A O 1
ATOM 781 N N . ALA A 1 101 ? -10.327 -3.058 5.092 1.00 93.56 101 ALA A N 1
ATOM 782 C CA . ALA A 1 101 ? -10.206 -4.395 5.670 1.00 93.56 101 ALA A CA 1
ATOM 783 C C . ALA A 1 101 ? -10.434 -5.503 4.626 1.00 93.56 101 ALA A C 1
ATOM 785 O O . ALA A 1 101 ? -9.681 -6.473 4.581 1.00 93.56 101 ALA A O 1
ATOM 786 N N . GLN A 1 102 ? -11.411 -5.340 3.728 1.00 91.31 102 GLN A N 1
ATOM 787 C CA . GLN A 1 102 ? -11.638 -6.278 2.621 1.00 91.31 102 GLN A CA 1
ATOM 788 C C . GLN A 1 102 ? -10.427 -6.363 1.682 1.00 91.31 102 GLN A C 1
ATOM 790 O O . GLN A 1 102 ? -10.004 -7.460 1.323 1.00 91.31 102 GLN A O 1
ATOM 795 N N . ASN A 1 103 ? -9.825 -5.224 1.327 1.00 88.81 103 ASN A N 1
ATOM 796 C CA . ASN A 1 103 ? -8.620 -5.198 0.495 1.00 88.81 103 ASN A CA 1
ATOM 797 C C . ASN A 1 103 ? -7.424 -5.891 1.173 1.00 88.81 103 ASN A C 1
ATOM 799 O O . ASN A 1 103 ? -6.597 -6.486 0.482 1.00 88.81 103 ASN A O 1
ATOM 803 N N . ALA A 1 104 ? -7.350 -5.874 2.507 1.00 85.19 104 ALA A N 1
ATOM 804 C CA . ALA A 1 104 ? -6.340 -6.623 3.251 1.00 85.19 104 ALA A CA 1
ATOM 805 C C . ALA A 1 104 ? -6.596 -8.147 3.242 1.00 85.19 104 ALA A C 1
ATOM 807 O O . ALA A 1 104 ? -5.655 -8.918 3.068 1.00 85.19 104 ALA A O 1
ATOM 808 N N . VAL A 1 105 ? -7.856 -8.587 3.367 1.00 75.62 105 VAL A N 1
ATOM 809 C CA . VAL A 1 105 ? -8.252 -10.015 3.394 1.00 75.62 105 VAL A CA 1
ATOM 810 C C . VAL A 1 105 ? -8.067 -10.714 2.042 1.00 75.62 105 VAL A C 1
ATOM 812 O O . VAL A 1 105 ? -7.768 -11.904 1.992 1.00 75.62 105 VAL A O 1
ATOM 815 N N . LEU A 1 106 ? -8.208 -9.996 0.924 1.00 58.72 106 LEU A N 1
ATOM 816 C CA . LEU A 1 106 ? -8.109 -10.579 -0.424 1.00 58.72 106 LEU A CA 1
ATOM 817 C C . LEU A 1 106 ? -6.692 -11.075 -0.800 1.00 58.72 106 LEU A C 1
ATOM 819 O O . LEU A 1 106 ? -6.492 -11.626 -1.886 1.00 58.72 106 LEU A O 1
ATOM 823 N N . CYS A 1 107 ? -5.706 -10.938 0.090 1.00 56.56 107 CYS A N 1
ATOM 824 C CA . CYS A 1 107 ? -4.347 -11.429 -0.106 1.00 56.56 107 CYS A CA 1
ATOM 825 C C . CYS A 1 107 ? -4.220 -12.911 0.301 1.00 56.56 107 CYS A C 1
ATOM 827 O O . CYS A 1 107 ? -3.953 -13.231 1.455 1.00 56.56 107 CYS A O 1
ATOM 829 N N . LYS A 1 108 ? -4.344 -13.841 -0.660 1.00 57.66 108 LYS A N 1
ATOM 830 C CA . LYS A 1 108 ? -4.052 -15.286 -0.490 1.00 57.66 108 LYS A CA 1
ATOM 831 C C . LYS A 1 108 ? -2.547 -15.583 -0.307 1.00 57.66 108 LYS A C 1
ATOM 833 O O . LYS A 1 108 ? -1.991 -16.418 -1.011 1.00 57.66 108 LYS A O 1
ATOM 838 N N . SER A 1 109 ? -1.861 -14.881 0.590 1.00 65.38 109 SER A N 1
ATOM 839 C CA . SER A 1 109 ? -0.397 -14.922 0.739 1.00 65.38 109 SER A CA 1
ATOM 840 C C . SER A 1 109 ? 0.084 -15.658 1.993 1.00 65.38 109 SER A C 1
ATOM 842 O O . SER A 1 109 ? 1.217 -15.460 2.403 1.00 65.38 109 SER A O 1
ATOM 844 N N . GLY A 1 110 ? -0.756 -16.471 2.643 1.00 78.25 110 GLY A N 1
ATOM 845 C CA . GLY A 1 110 ? -0.396 -17.114 3.918 1.00 78.25 110 GLY A CA 1
ATOM 846 C C . GLY A 1 110 ? -0.401 -16.159 5.119 1.00 78.25 110 GLY A C 1
ATOM 847 O O . GLY A 1 110 ? 0.140 -16.484 6.171 1.00 78.25 110 GLY A O 1
ATOM 848 N N . VAL A 1 111 ? -1.016 -14.982 4.965 1.00 89.56 111 VAL A N 1
ATOM 849 C CA . VAL A 1 111 ? -1.260 -14.024 6.048 1.00 89.56 111 VAL A CA 1
ATOM 850 C C . VAL A 1 111 ? -2.642 -14.306 6.625 1.00 89.56 111 VAL A C 1
ATOM 852 O O . VAL A 1 111 ? -3.626 -14.326 5.886 1.00 89.56 111 VAL A O 1
ATOM 855 N N . ASN A 1 112 ? -2.724 -14.520 7.934 1.00 91.56 112 ASN A N 1
ATOM 856 C CA . ASN A 1 112 ? -3.998 -14.571 8.638 1.00 91.56 112 ASN A CA 1
ATOM 857 C C . ASN A 1 112 ? -4.481 -13.141 8.898 1.00 91.56 112 ASN A C 1
ATOM 859 O O . ASN A 1 112 ? -3.690 -12.289 9.300 1.00 91.56 112 ASN A O 1
ATOM 863 N N . VAL A 1 113 ? -5.763 -12.874 8.656 1.00 92.69 113 VAL A N 1
ATOM 864 C CA . VAL A 1 113 ? -6.350 -11.539 8.805 1.00 92.69 113 VAL A CA 1
ATOM 865 C C . VAL A 1 113 ? -7.588 -11.635 9.680 1.00 92.69 113 VAL A C 1
ATOM 867 O O . VAL A 1 113 ? -8.563 -12.297 9.331 1.00 92.69 113 VAL A O 1
ATOM 870 N N . GLU A 1 114 ? -7.560 -10.939 10.808 1.00 94.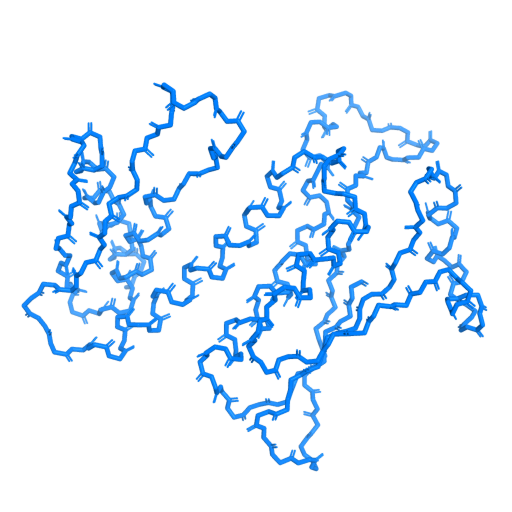25 114 GLU A N 1
ATOM 871 C CA . GLU A 1 114 ? -8.659 -10.858 11.755 1.00 94.25 114 GLU A CA 1
ATOM 872 C C . GLU A 1 114 ? -9.271 -9.460 11.728 1.00 94.25 114 GLU A C 1
ATOM 874 O O . GLU A 1 114 ? -8.616 -8.452 11.994 1.00 94.25 114 GLU A O 1
ATOM 879 N N . VAL A 1 115 ? -10.565 -9.410 11.426 1.00 95.44 115 VAL A N 1
ATOM 880 C CA . VAL A 1 115 ? -11.343 -8.173 11.387 1.00 95.44 115 VAL A CA 1
ATOM 881 C C . VAL A 1 115 ? -12.120 -8.053 12.691 1.00 95.44 115 VAL A C 1
ATOM 883 O O . VAL A 1 115 ? -13.032 -8.838 12.955 1.00 95.44 115 VAL A O 1
ATOM 886 N N . LYS A 1 116 ? -11.763 -7.076 13.525 1.00 96.06 116 LYS A N 1
ATOM 887 C CA . LYS A 1 116 ? -12.441 -6.807 14.794 1.00 96.06 116 LYS A CA 1
ATOM 888 C C . LYS A 1 116 ? -13.380 -5.617 14.639 1.00 96.06 116 LYS A C 1
ATOM 890 O O . LYS A 1 116 ? -12.984 -4.529 14.227 1.00 96.06 116 LYS A O 1
ATOM 895 N N . VAL A 1 117 ? -14.644 -5.838 14.980 1.00 95.56 117 VAL A N 1
ATOM 896 C CA . VAL A 1 117 ? -15.711 -4.833 14.883 1.00 95.56 117 VAL A CA 1
ATOM 897 C C . VAL A 1 117 ? -15.865 -4.046 16.187 1.00 95.56 117 VAL A C 1
ATOM 899 O O . VAL A 1 117 ? -15.296 -4.415 17.217 1.00 95.56 117 VAL A O 1
ATOM 902 N N . ARG A 1 118 ? -16.684 -2.986 16.162 1.00 95.94 118 ARG A N 1
ATOM 903 C CA . ARG A 1 118 ? -16.938 -2.080 17.300 1.00 95.94 118 ARG A CA 1
ATOM 904 C C . ARG A 1 118 ? -17.099 -2.792 18.656 1.00 95.94 118 ARG A C 1
ATOM 906 O O . ARG A 1 118 ? -16.396 -2.430 19.593 1.00 95.94 118 ARG A O 1
ATOM 913 N N . GLY A 1 119 ? -17.950 -3.819 18.754 1.00 96.56 119 GLY A N 1
ATOM 914 C CA . GLY A 1 119 ? -18.214 -4.517 20.025 1.00 96.56 119 GLY A CA 1
ATOM 915 C C . GLY A 1 119 ? -16.983 -5.196 20.645 1.00 96.56 119 GLY A C 1
ATOM 916 O O . GLY A 1 119 ? -16.834 -5.252 21.867 1.00 96.56 119 GLY A O 1
ATOM 917 N N . TRP A 1 120 ? -16.040 -5.654 19.816 1.00 97.69 120 TRP A N 1
ATOM 918 C CA . TRP A 1 120 ? -14.758 -6.159 20.308 1.00 97.69 120 TRP A CA 1
ATOM 919 C C . TRP A 1 120 ? -13.913 -5.028 20.906 1.00 97.69 120 TRP A C 1
ATOM 921 O O . TRP A 1 120 ? -13.407 -5.172 22.016 1.00 97.69 120 TRP A O 1
ATOM 931 N N . ALA A 1 121 ? -13.818 -3.882 20.225 1.00 97.19 121 ALA A N 1
ATOM 932 C CA . ALA A 1 121 ? -13.065 -2.723 20.715 1.00 97.19 121 ALA A CA 1
ATOM 933 C C . ALA A 1 121 ? -13.657 -2.143 22.016 1.00 97.19 121 ALA A C 1
ATOM 935 O O . ALA A 1 121 ? -12.909 -1.697 22.887 1.00 97.19 121 ALA A O 1
ATOM 936 N N . GLU A 1 122 ? -14.982 -2.201 22.183 1.00 97.31 122 GLU A N 1
ATOM 937 C CA . GLU A 1 122 ? -15.677 -1.858 23.434 1.00 97.31 122 GLU A CA 1
ATOM 938 C C . GLU A 1 122 ? -15.286 -2.811 24.570 1.00 97.31 122 GLU A C 1
ATOM 940 O O . GLU A 1 122 ? -14.904 -2.363 25.650 1.00 97.31 122 GLU A O 1
ATOM 945 N N . THR A 1 123 ? -15.281 -4.121 24.303 1.00 98.12 123 THR A N 1
ATOM 946 C CA . THR A 1 123 ? -14.867 -5.152 25.273 1.00 98.12 123 THR A CA 1
ATOM 947 C C . THR A 1 123 ? -13.400 -4.984 25.688 1.00 98.12 123 THR A C 1
ATOM 949 O O . THR A 1 123 ? -13.055 -5.166 26.854 1.00 98.12 123 THR A O 1
ATOM 952 N N . GLN A 1 124 ? -12.537 -4.572 24.753 1.00 97.94 124 GLN A N 1
ATOM 953 C CA . GLN A 1 124 ? -11.127 -4.249 25.008 1.00 97.94 124 GLN A CA 1
ATOM 954 C C . GLN A 1 124 ? -10.913 -2.851 25.619 1.00 97.94 124 GLN A C 1
ATOM 956 O O . GLN A 1 124 ? -9.771 -2.454 25.847 1.00 97.94 124 GLN A O 1
ATOM 961 N N . LYS A 1 125 ? -11.984 -2.090 25.896 1.00 98.19 125 LYS A N 1
ATOM 962 C CA . LYS A 1 125 ? -11.938 -0.736 26.479 1.00 98.19 125 LYS A CA 1
ATOM 963 C C . LYS A 1 125 ? -11.103 0.259 25.657 1.00 98.19 125 LYS A C 1
ATOM 965 O O . LYS A 1 125 ? -10.473 1.161 26.209 1.00 98.19 125 LYS A O 1
ATOM 970 N N . MET A 1 126 ? -11.112 0.136 24.327 1.00 97.94 126 MET A N 1
ATOM 971 C CA . MET A 1 126 ? -10.379 1.018 23.405 1.00 97.94 126 MET A CA 1
ATOM 972 C C . MET A 1 126 ? -11.095 2.366 23.194 1.00 97.94 126 MET A C 1
ATOM 974 O O . MET A 1 126 ? -11.384 2.776 22.068 1.00 97.94 126 MET A O 1
ATOM 978 N N . TYR A 1 127 ? -11.397 3.082 24.280 1.00 97.38 127 TYR A N 1
ATOM 979 C CA . TYR A 1 127 ? -12.244 4.278 24.242 1.00 97.38 127 TYR A CA 1
ATOM 980 C C . TYR A 1 127 ? -11.674 5.411 23.382 1.00 97.38 127 TYR A C 1
ATOM 982 O O . TYR A 1 127 ? -12.438 6.104 22.722 1.00 97.38 127 TYR A O 1
ATOM 990 N N . ALA A 1 128 ? -10.348 5.570 23.322 1.00 97.50 128 ALA A N 1
ATOM 991 C CA . ALA A 1 128 ? -9.722 6.586 22.473 1.00 97.50 128 ALA A CA 1
ATOM 992 C C . ALA A 1 128 ? -9.972 6.327 20.974 1.00 97.50 128 ALA A C 1
ATOM 994 O O . ALA A 1 128 ? -10.297 7.247 20.228 1.00 97.50 128 ALA A O 1
ATOM 995 N N . PHE A 1 129 ? -9.880 5.068 20.542 1.00 97.25 129 PHE A N 1
ATOM 996 C CA . PHE A 1 129 ? -10.181 4.660 19.169 1.00 97.25 129 PHE A CA 1
ATOM 997 C C . PHE A 1 129 ? -11.669 4.851 18.841 1.00 97.25 129 PHE A C 1
ATOM 999 O O . PHE A 1 129 ? -12.016 5.457 17.826 1.00 97.25 129 PHE A O 1
ATOM 1006 N N . LEU A 1 130 ? -12.549 4.403 19.741 1.00 97.38 130 LEU A N 1
ATOM 1007 C CA . LEU A 1 130 ? -13.999 4.530 19.580 1.00 97.38 130 LEU A CA 1
ATOM 1008 C C . LEU A 1 130 ? -14.454 5.996 19.530 1.00 97.38 130 LEU A C 1
ATOM 1010 O O . LEU A 1 130 ? -15.276 6.346 18.684 1.00 97.38 130 LEU A O 1
ATOM 1014 N N . ALA A 1 131 ? -13.878 6.860 20.370 1.00 97.12 131 ALA A N 1
ATOM 1015 C CA . ALA A 1 131 ? -14.191 8.286 20.409 1.00 97.12 131 ALA A CA 1
ATOM 1016 C C . ALA A 1 131 ? -13.833 9.008 19.101 1.00 97.12 131 ALA A C 1
ATOM 1018 O O . ALA A 1 131 ? -14.556 9.909 18.682 1.00 97.12 131 ALA A O 1
ATOM 1019 N N . VAL A 1 132 ? -12.753 8.606 18.422 1.00 96.50 132 VAL A N 1
ATOM 1020 C CA . VAL A 1 132 ? -12.402 9.157 17.100 1.00 96.50 132 VAL A CA 1
ATOM 1021 C C . VAL A 1 132 ? -13.403 8.702 16.035 1.00 96.50 132 VAL A C 1
ATOM 1023 O O . VAL A 1 132 ? -13.801 9.493 15.181 1.00 96.50 132 VAL A O 1
ATOM 1026 N N . ALA A 1 133 ? -13.841 7.444 16.088 1.00 95.81 133 ALA A N 1
ATOM 1027 C CA . ALA A 1 133 ? -14.716 6.863 15.075 1.00 95.81 133 ALA A CA 1
ATOM 1028 C C . ALA A 1 133 ? -16.197 7.256 15.207 1.00 95.81 133 ALA A C 1
ATOM 1030 O O . ALA A 1 133 ? -16.937 7.167 14.229 1.00 95.81 133 ALA A O 1
ATOM 1031 N N . GLN A 1 134 ? -16.651 7.679 16.391 1.00 95.25 134 GLN A N 1
ATOM 1032 C CA . GLN A 1 134 ? -18.075 7.897 16.684 1.00 95.25 134 GLN A CA 1
ATOM 1033 C C . GLN A 1 134 ? -18.766 8.934 15.783 1.00 95.25 134 GLN A C 1
ATOM 1035 O O . GLN A 1 134 ? -19.981 8.887 15.627 1.00 95.25 134 GLN A O 1
ATOM 1040 N N . GLY A 1 135 ? -18.006 9.871 15.203 1.00 94.25 135 GLY A N 1
ATOM 1041 C CA . GLY A 1 135 ? -18.539 10.907 14.313 1.00 94.25 135 GLY A CA 1
ATOM 1042 C C . GLY A 1 135 ? -18.765 10.451 12.868 1.00 94.25 135 GLY A C 1
ATOM 1043 O O . GLY A 1 135 ? -19.252 11.234 12.058 1.00 94.25 135 GLY A O 1
ATOM 1044 N N . SER A 1 136 ? -18.380 9.220 12.524 1.00 95.75 136 SER A N 1
ATOM 1045 C CA . SER A 1 136 ? -18.524 8.652 11.184 1.00 95.75 136 SER A CA 1
ATOM 1046 C C . SER A 1 136 ? -19.789 7.798 11.071 1.00 95.75 136 SER A C 1
ATOM 1048 O O . SER A 1 136 ? -20.172 7.114 12.020 1.00 95.75 136 SER A O 1
ATOM 1050 N N . CYS A 1 137 ? -20.406 7.782 9.887 1.00 94.06 137 CYS A N 1
ATOM 1051 C CA . CYS A 1 137 ? -21.421 6.784 9.532 1.00 94.06 137 CYS A CA 1
ATOM 1052 C C . CYS A 1 137 ? -20.809 5.406 9.222 1.00 94.06 137 CYS A C 1
ATOM 1054 O O . CYS A 1 137 ? -21.499 4.394 9.313 1.00 94.06 137 CYS A O 1
ATOM 1056 N N . GLU A 1 138 ? -19.517 5.359 8.888 1.00 96.19 138 GLU A N 1
ATOM 1057 C CA . GLU A 1 138 ? -18.787 4.111 8.680 1.00 96.19 138 GLU A CA 1
ATOM 1058 C C . GLU A 1 138 ? -18.359 3.501 10.022 1.00 96.19 138 GLU A C 1
ATOM 1060 O O . GLU A 1 138 ? -17.768 4.205 10.852 1.00 96.19 138 GLU A O 1
ATOM 1065 N N . PRO A 1 139 ? -18.600 2.197 10.246 1.00 95.31 139 PRO A N 1
ATOM 1066 C CA . PRO A 1 139 ? -18.217 1.542 11.486 1.00 95.31 139 PRO A CA 1
ATOM 1067 C C . PRO A 1 139 ? -16.685 1.471 11.632 1.00 95.31 139 PRO A C 1
ATOM 1069 O O . PRO A 1 139 ? -15.983 1.218 10.649 1.00 95.31 139 PRO A O 1
ATOM 1072 N N . PRO A 1 140 ? -16.140 1.643 12.853 1.00 96.81 140 PRO A N 1
ATOM 1073 C CA . PRO A 1 140 ? -14.728 1.396 13.098 1.00 96.81 140 PRO A CA 1
ATOM 1074 C C . PRO A 1 140 ? -14.402 -0.084 12.934 1.00 96.81 140 PRO A C 1
ATOM 1076 O O . PRO A 1 140 ? -15.140 -0.955 13.405 1.00 96.81 140 PRO A O 1
ATOM 1079 N N . ILE A 1 141 ? -13.247 -0.343 12.334 1.00 97.06 141 ILE A N 1
ATOM 1080 C CA . ILE A 1 141 ? -12.649 -1.667 12.237 1.00 97.06 141 ILE A CA 1
ATOM 1081 C C . ILE A 1 141 ? -11.246 -1.582 12.807 1.00 97.06 141 ILE A C 1
ATOM 1083 O O . ILE A 1 141 ? -10.508 -0.659 12.474 1.00 97.06 141 ILE A O 1
ATOM 1087 N N . PHE A 1 142 ? -10.911 -2.546 13.653 1.00 97.62 142 PHE A N 1
ATOM 1088 C CA . PHE A 1 142 ? -9.547 -2.796 14.083 1.00 97.62 142 PHE A CA 1
ATOM 1089 C C . PHE A 1 142 ? -9.065 -4.058 13.372 1.00 97.62 142 PHE A C 1
ATOM 1091 O O . PHE A 1 142 ? -9.716 -5.105 13.442 1.00 97.62 142 PHE A O 1
ATOM 1098 N N . LEU A 1 143 ? -7.972 -3.943 12.630 1.00 95.62 143 LEU A N 1
ATOM 1099 C CA . LEU A 1 143 ? -7.470 -4.999 11.766 1.00 95.62 143 LEU A CA 1
ATOM 1100 C C . LEU A 1 143 ? -6.184 -5.572 12.358 1.00 95.62 143 LEU A C 1
ATOM 1102 O O . LEU A 1 143 ? -5.216 -4.850 12.590 1.00 95.62 143 LEU A O 1
ATOM 1106 N N . GLU A 1 144 ? -6.165 -6.886 12.559 1.00 95.75 144 GLU A N 1
ATOM 1107 C CA . GLU A 1 144 ? -4.966 -7.615 12.954 1.00 95.75 144 GLU A CA 1
ATOM 1108 C C . GLU A 1 144 ? -4.541 -8.549 11.821 1.00 95.75 144 GLU A C 1
ATOM 1110 O O . GLU A 1 144 ? -5.336 -9.353 11.339 1.00 95.75 144 GLU A O 1
ATOM 1115 N N . LEU A 1 145 ? -3.287 -8.449 11.385 1.00 94.62 145 LEU A N 1
ATOM 1116 C CA . LEU A 1 145 ? -2.690 -9.385 10.439 1.00 94.62 145 LEU A CA 1
ATOM 1117 C C . LEU A 1 145 ? -1.565 -10.151 11.127 1.00 94.62 145 LEU A C 1
ATOM 1119 O O . LEU A 1 145 ? -0.785 -9.565 11.878 1.00 94.62 145 LEU A O 1
ATOM 1123 N N . SER A 1 146 ? -1.433 -11.440 10.836 1.00 94.06 146 SER A N 1
ATOM 1124 C CA . SER A 1 146 ? -0.322 -12.249 11.327 1.00 94.06 146 SER A CA 1
ATOM 1125 C C . SER A 1 146 ? 0.286 -13.122 10.236 1.00 94.06 146 SER A C 1
ATOM 1127 O O . SER A 1 146 ? -0.404 -13.707 9.402 1.00 94.06 146 SER A O 1
ATOM 1129 N N . TYR A 1 147 ? 1.613 -13.185 10.242 1.00 94.56 147 TYR A N 1
ATOM 1130 C CA . TYR A 1 147 ? 2.419 -14.039 9.381 1.00 94.56 147 TYR A CA 1
ATOM 1131 C C . TYR A 1 147 ? 3.495 -14.698 10.240 1.00 94.56 147 TYR A C 1
ATOM 1133 O O . TYR A 1 147 ? 4.200 -14.011 10.979 1.00 94.56 147 TYR A O 1
ATOM 1141 N N . TYR A 1 148 ? 3.616 -16.019 10.147 1.00 94.00 148 TYR A N 1
ATOM 1142 C CA . TYR A 1 148 ? 4.573 -16.797 10.928 1.00 94.00 148 TYR A CA 1
ATOM 1143 C C . TYR A 1 148 ? 5.479 -17.585 9.984 1.00 94.00 148 TYR A C 1
ATOM 1145 O O . TYR A 1 148 ? 5.169 -18.722 9.631 1.00 94.00 148 TYR A O 1
ATOM 1153 N N . GLY A 1 149 ? 6.558 -16.945 9.527 1.00 93.00 149 GLY A N 1
ATOM 1154 C CA . GLY A 1 149 ? 7.565 -17.560 8.659 1.00 93.00 149 GLY A CA 1
ATOM 1155 C C . GLY A 1 149 ? 8.762 -18.155 9.405 1.00 93.00 149 GLY A C 1
ATOM 1156 O O . GLY A 1 149 ? 9.576 -18.832 8.785 1.00 93.00 149 GLY A O 1
ATOM 1157 N N . ALA A 1 150 ? 8.891 -17.900 10.710 1.00 95.12 150 ALA A N 1
ATOM 1158 C CA . ALA A 1 150 ? 9.980 -18.395 11.552 1.00 95.12 150 ALA A CA 1
ATOM 1159 C C . ALA A 1 150 ? 9.482 -19.425 12.583 1.00 95.12 150 ALA A C 1
ATOM 1161 O O . ALA A 1 150 ? 8.319 -19.841 12.558 1.00 95.12 150 ALA A O 1
ATOM 1162 N N . SER A 1 151 ? 10.351 -19.846 13.511 1.00 94.25 151 SER A N 1
ATOM 1163 C CA . SER A 1 151 ? 9.936 -20.724 14.613 1.00 94.25 151 SER A CA 1
ATOM 1164 C C . SER A 1 151 ? 8.838 -20.069 15.460 1.00 94.25 151 SER A C 1
ATOM 1166 O O . SER A 1 151 ? 8.817 -18.852 15.638 1.00 94.25 151 SER A O 1
ATOM 1168 N N . ARG A 1 152 ? 7.930 -20.866 16.039 1.00 89.88 152 ARG A N 1
ATOM 1169 C CA . ARG A 1 152 ? 6.853 -20.361 16.916 1.00 89.88 152 ARG A CA 1
ATOM 1170 C C . ARG A 1 152 ? 7.375 -19.655 18.170 1.00 89.88 152 ARG A C 1
ATOM 1172 O O . ARG A 1 152 ? 6.677 -18.799 18.705 1.00 89.88 152 ARG A O 1
ATOM 1179 N N . ASP A 1 153 ? 8.582 -20.001 18.606 1.00 92.75 153 ASP A N 1
ATOM 1180 C CA . ASP A 1 153 ? 9.219 -19.424 19.793 1.00 92.75 153 ASP A CA 1
ATOM 1181 C C . ASP A 1 153 ? 9.877 -18.065 19.507 1.00 92.75 153 ASP A C 1
ATOM 1183 O O . ASP A 1 153 ? 10.213 -17.313 20.427 1.00 92.75 153 ASP A O 1
ATOM 1187 N N . GLU A 1 154 ? 10.048 -17.715 18.229 1.00 95.94 154 GLU A N 1
ATOM 1188 C CA . GLU A 1 154 ? 10.602 -16.426 17.841 1.00 95.94 154 GLU A CA 1
ATOM 1189 C C . GLU A 1 154 ? 9.568 -15.315 18.004 1.00 95.94 154 GLU A C 1
ATOM 1191 O O . GLU A 1 154 ? 8.443 -15.368 17.490 1.00 95.94 154 GLU A O 1
ATOM 1196 N N . ARG A 1 155 ? 9.970 -14.261 18.721 1.00 96.12 155 ARG A N 1
ATOM 1197 C CA . ARG A 1 155 ? 9.100 -13.119 19.002 1.00 96.12 155 ARG A CA 1
ATOM 1198 C C . ARG A 1 155 ? 8.744 -12.395 17.699 1.00 96.12 155 ARG A C 1
ATOM 1200 O O . ARG A 1 155 ? 9.651 -12.048 16.944 1.00 96.12 155 ARG A O 1
ATOM 1207 N N . PRO A 1 156 ? 7.454 -12.113 17.446 1.00 96.38 156 PRO A N 1
ATOM 1208 C CA . PRO A 1 156 ? 7.059 -11.402 16.244 1.00 96.38 156 PRO A CA 1
ATOM 1209 C C . PRO A 1 156 ? 7.483 -9.935 16.297 1.00 96.38 156 PRO A C 1
ATOM 1211 O O . PRO A 1 156 ? 7.422 -9.289 17.346 1.00 96.38 156 PRO A O 1
ATOM 1214 N N . VAL A 1 157 ? 7.825 -9.383 15.136 1.00 97.31 157 VAL A N 1
ATOM 1215 C CA . VAL A 1 157 ? 7.910 -7.934 14.946 1.00 97.31 157 VAL A CA 1
ATOM 1216 C C . VAL A 1 157 ? 6.492 -7.379 14.870 1.00 97.31 157 VAL A C 1
ATOM 1218 O O . VAL A 1 157 ? 5.679 -7.851 14.073 1.00 97.31 157 VAL A O 1
ATOM 1221 N N . VAL A 1 158 ? 6.192 -6.376 15.700 1.00 97.88 158 VAL A N 1
ATOM 1222 C CA . VAL A 1 158 ? 4.885 -5.711 15.700 1.00 97.88 158 VAL A CA 1
ATOM 1223 C C . VAL A 1 158 ? 4.955 -4.428 14.883 1.00 97.88 158 VAL A C 1
ATOM 1225 O O . VAL A 1 158 ? 5.707 -3.513 15.213 1.00 97.88 158 VAL A O 1
ATOM 1228 N N . LEU A 1 159 ? 4.151 -4.356 13.826 1.00 98.00 159 LEU A N 1
ATOM 1229 C CA . LEU A 1 159 ? 3.990 -3.171 12.991 1.00 98.00 159 LEU A CA 1
ATOM 1230 C C . LEU A 1 159 ? 2.643 -2.517 13.296 1.00 98.00 159 LEU A C 1
ATOM 1232 O O . LEU A 1 159 ? 1.616 -3.186 13.275 1.00 98.00 159 LEU A O 1
ATOM 1236 N N . VAL A 1 160 ? 2.629 -1.212 13.560 1.00 98.31 160 VAL A N 1
ATOM 1237 C CA . VAL A 1 160 ? 1.386 -0.475 13.829 1.00 98.31 160 VAL A CA 1
ATOM 1238 C C . VAL A 1 160 ? 1.208 0.616 12.786 1.00 98.31 160 VAL A C 1
ATOM 1240 O O . VAL A 1 160 ? 2.099 1.443 12.588 1.00 98.31 160 VAL A O 1
ATOM 1243 N N . GLY A 1 161 ? 0.068 0.611 12.100 1.00 97.69 161 GLY A N 1
ATOM 1244 C CA . GLY A 1 161 ? -0.231 1.543 11.023 1.00 97.69 161 GLY A CA 1
ATOM 1245 C C . GLY A 1 161 ? -1.469 2.372 11.325 1.00 97.69 161 GLY A C 1
ATOM 1246 O O . GLY A 1 161 ? -2.548 1.833 11.511 1.00 97.69 161 GLY A O 1
ATOM 1247 N N . LYS A 1 162 ? -1.350 3.702 11.314 1.00 98.06 162 LYS A N 1
ATOM 1248 C CA . LYS A 1 162 ? -2.518 4.588 11.427 1.00 98.06 162 LYS A CA 1
ATOM 1249 C C . LYS A 1 162 ? -3.472 4.373 10.239 1.00 98.06 162 LYS A C 1
ATOM 1251 O O . LYS A 1 162 ? -3.067 4.602 9.097 1.00 98.06 162 LYS A O 1
ATOM 1256 N N . GLY A 1 163 ? -4.725 4.003 10.519 1.00 9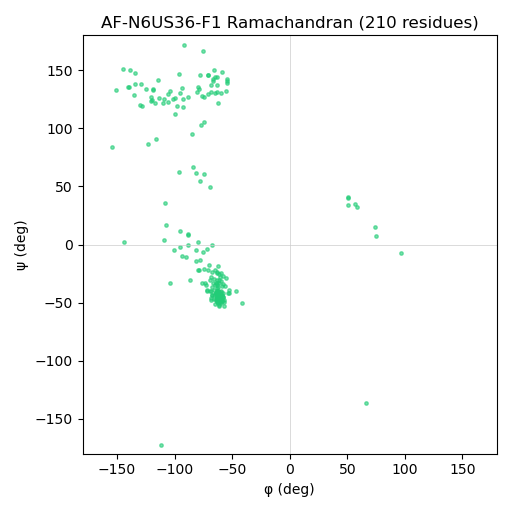7.31 163 GLY A N 1
ATOM 1257 C CA . GLY A 1 163 ? -5.762 3.666 9.531 1.00 97.31 163 GLY A CA 1
ATOM 1258 C C . GLY A 1 163 ? -6.906 4.679 9.366 1.00 97.31 163 GLY A C 1
ATOM 1259 O O . GLY A 1 163 ? -8.045 4.277 9.150 1.00 97.31 163 GLY A O 1
ATOM 1260 N N . ILE A 1 164 ? -6.655 5.991 9.467 1.00 97.69 164 ILE A N 1
ATOM 1261 C CA . ILE A 1 164 ? -7.717 7.001 9.279 1.00 97.69 164 ILE A CA 1
ATOM 1262 C C . ILE A 1 164 ? -8.023 7.176 7.786 1.00 97.69 164 ILE A C 1
ATOM 1264 O O . ILE A 1 164 ? -7.279 7.835 7.066 1.00 97.69 164 ILE A O 1
ATOM 1268 N N . THR A 1 165 ? -9.130 6.607 7.313 1.00 97.62 165 THR A N 1
ATOM 1269 C CA . THR A 1 165 ? -9.508 6.612 5.885 1.00 97.62 165 THR A CA 1
ATOM 1270 C C . THR A 1 165 ? -9.897 7.987 5.344 1.00 97.62 165 THR A C 1
ATOM 1272 O O . THR A 1 165 ? -9.705 8.275 4.163 1.00 97.62 165 THR A O 1
ATOM 1275 N N . TYR A 1 166 ? -10.403 8.870 6.204 1.00 97.75 166 TYR A N 1
ATOM 1276 C CA . TYR A 1 166 ? -10.541 10.289 5.909 1.00 97.75 166 TYR A CA 1
ATOM 1277 C C . TYR A 1 166 ? -10.441 11.119 7.179 1.00 97.75 166 TYR A C 1
ATOM 1279 O O . TYR A 1 166 ? -11.102 10.838 8.176 1.00 97.75 166 TYR A O 1
ATOM 1287 N N . ASN A 1 167 ? -9.647 12.183 7.128 1.00 96.88 167 ASN A N 1
ATOM 1288 C CA . ASN A 1 167 ? -9.460 13.080 8.259 1.00 96.88 167 ASN A CA 1
ATOM 1289 C C . ASN A 1 167 ? -9.979 14.484 7.953 1.00 96.88 167 ASN A C 1
ATOM 1291 O O . ASN A 1 167 ? -9.236 15.347 7.486 1.00 96.88 167 ASN A O 1
ATOM 1295 N N . SER A 1 168 ? -11.248 14.735 8.273 1.00 96.38 168 SER A N 1
ATOM 1296 C CA . SER A 1 168 ? -11.820 16.085 8.212 1.00 96.38 168 SER A CA 1
ATOM 1297 C C . SER A 1 168 ? -11.219 17.026 9.264 1.00 96.38 168 SER A C 1
ATOM 1299 O O . SER A 1 168 ? -11.229 18.235 9.065 1.00 96.38 168 SER A O 1
ATOM 1301 N N . GLY A 1 169 ? -10.668 16.488 10.359 1.00 94.94 169 GLY A N 1
ATOM 1302 C CA . GLY A 1 169 ? -10.289 17.219 11.574 1.00 94.94 169 GLY A CA 1
ATOM 1303 C C . GLY A 1 169 ? -11.343 17.172 12.688 1.00 94.94 169 GLY A C 1
ATOM 1304 O O . GLY A 1 169 ? -11.064 17.606 13.804 1.00 94.94 169 GLY A O 1
ATOM 1305 N N . GLY A 1 170 ? -12.531 16.616 12.419 1.00 95.00 170 GLY A N 1
ATOM 1306 C CA . GLY A 1 170 ? -13.641 16.606 13.374 1.00 95.00 170 GLY A CA 1
ATOM 1307 C C . GLY A 1 170 ? -14.166 18.019 13.631 1.00 95.00 170 GLY A C 1
ATOM 1308 O O . GLY A 1 170 ? -14.305 18.803 12.694 1.00 95.00 170 GLY A O 1
ATOM 1309 N N . LEU A 1 171 ? -14.425 18.354 14.901 1.00 95.38 171 LEU A N 1
ATOM 1310 C CA . LEU A 1 171 ? -14.831 19.709 15.306 1.00 95.38 171 LEU A CA 1
ATOM 1311 C C . LEU A 1 171 ? -13.776 20.762 14.930 1.00 95.38 171 LEU A C 1
ATOM 1313 O O . LEU A 1 171 ? -14.115 21.864 14.506 1.00 95.38 171 LEU A O 1
ATOM 1317 N N . CYS A 1 172 ? -12.493 20.401 15.011 1.00 95.50 172 CYS A N 1
ATOM 1318 C CA . CYS A 1 172 ? -11.380 21.226 14.551 1.00 95.50 172 CYS A CA 1
ATOM 1319 C C . CYS A 1 172 ? -11.166 21.026 13.044 1.00 95.50 172 CYS A C 1
ATOM 1321 O O . CYS A 1 172 ? -10.163 20.452 12.605 1.00 95.50 172 CYS A O 1
ATOM 1323 N N . LEU A 1 173 ? -12.149 21.463 12.254 1.00 97.06 173 LEU A N 1
ATOM 1324 C CA . LEU A 1 173 ? -12.203 21.232 10.815 1.00 97.06 173 LEU A CA 1
ATOM 1325 C C . LEU A 1 173 ? -10.938 21.738 10.108 1.00 97.06 173 LEU A C 1
ATOM 1327 O O . LEU A 1 173 ? -10.490 22.873 10.286 1.00 97.06 173 LEU A O 1
ATOM 1331 N N . LYS A 1 174 ? -10.366 20.894 9.250 1.00 95.62 174 LYS A N 1
ATOM 1332 C CA . LYS A 1 174 ? -9.209 21.258 8.436 1.00 95.62 174 LYS A CA 1
ATOM 1333 C C . LYS A 1 174 ? -9.603 22.255 7.340 1.00 95.62 174 LYS A C 1
ATOM 1335 O O . LYS A 1 174 ? -10.666 22.102 6.731 1.00 95.62 174 LYS A O 1
ATOM 1340 N N . PRO A 1 175 ? -8.707 23.192 6.978 1.00 96.69 175 PRO A N 1
ATOM 1341 C CA . PRO A 1 175 ? -8.891 24.057 5.816 1.00 96.69 175 PRO A CA 1
ATOM 1342 C C . PRO A 1 175 ? -9.150 23.266 4.525 1.00 96.69 175 PRO A C 1
ATOM 1344 O O . PRO A 1 175 ? -8.530 22.224 4.293 1.00 96.69 175 PRO A O 1
ATOM 1347 N N . CYS A 1 176 ? -10.025 23.787 3.660 1.00 93.81 176 CYS A N 1
ATOM 1348 C CA . CYS A 1 176 ? -10.485 23.113 2.436 1.00 93.81 176 CYS A CA 1
ATOM 1349 C C . CYS A 1 176 ? -9.330 22.638 1.528 1.00 93.81 176 CYS A C 1
ATOM 1351 O O . CYS A 1 176 ? -9.311 21.498 1.064 1.00 93.81 176 CYS A O 1
ATOM 1353 N N . ASN A 1 177 ? -8.291 23.461 1.353 1.00 93.25 177 ASN A N 1
ATOM 1354 C CA . ASN A 1 177 ? -7.123 23.118 0.534 1.00 93.25 177 ASN A CA 1
ATOM 1355 C C . ASN A 1 177 ? -6.315 21.914 1.062 1.00 93.25 177 ASN A C 1
ATOM 1357 O O . ASN A 1 177 ? -5.635 21.250 0.278 1.00 93.25 177 ASN A O 1
ATOM 1361 N N . LYS A 1 178 ? -6.388 21.614 2.365 1.00 93.00 178 LYS A N 1
ATOM 1362 C CA . LYS A 1 178 ? -5.733 20.449 2.979 1.00 93.00 178 LYS A CA 1
ATOM 1363 C C . LYS A 1 178 ? -6.596 19.194 2.897 1.00 93.00 178 LYS A C 1
ATOM 1365 O O . LYS A 1 178 ? -6.049 18.100 2.779 1.00 93.00 178 LYS A O 1
ATOM 1370 N N . GLN A 1 179 ? -7.921 19.346 2.914 1.00 92.69 179 GLN A N 1
ATOM 1371 C CA . GLN A 1 179 ? -8.864 18.224 2.918 1.00 92.69 179 GLN A CA 1
ATOM 1372 C C . GLN A 1 179 ? -8.693 17.291 1.715 1.00 92.69 179 GLN A C 1
ATOM 1374 O O . GLN A 1 179 ? -8.782 16.074 1.868 1.00 92.69 179 GLN A O 1
ATOM 1379 N N . ARG A 1 180 ? -8.316 17.828 0.544 1.00 89.44 180 ARG A N 1
ATOM 1380 C CA . ARG A 1 180 ? -8.095 17.023 -0.670 1.00 89.44 180 ARG A CA 1
ATOM 1381 C C . ARG A 1 180 ? -7.086 15.883 -0.486 1.00 89.44 180 ARG A C 1
ATOM 1383 O O . ARG A 1 180 ? -7.192 14.874 -1.172 1.00 89.44 180 ARG A O 1
ATOM 1390 N N . TYR A 1 181 ? -6.112 16.029 0.414 1.00 93.00 181 TYR A N 1
ATOM 1391 C CA . TYR A 1 181 ? -5.072 15.024 0.661 1.00 93.00 181 TYR A CA 1
ATOM 1392 C C . TYR A 1 181 ? -5.447 14.012 1.751 1.00 93.00 181 TYR A C 1
ATOM 1394 O O . TYR A 1 181 ? -4.765 13.004 1.906 1.00 93.00 181 TYR A O 1
ATOM 1402 N N . MET A 1 182 ? -6.523 14.252 2.505 1.00 96.75 182 MET A N 1
ATOM 1403 C CA . MET A 1 182 ? -6.837 13.498 3.726 1.00 96.75 182 MET A CA 1
ATOM 1404 C C . MET A 1 182 ? -7.392 12.095 3.472 1.00 96.75 182 MET A C 1
ATOM 1406 O O . MET A 1 182 ? -7.498 11.324 4.417 1.00 96.75 182 MET A O 1
ATOM 1410 N N . ARG A 1 183 ? -7.665 11.733 2.211 1.00 94.56 183 ARG A N 1
ATOM 1411 C CA . ARG A 1 183 ? -7.875 10.331 1.803 1.00 94.56 183 ARG A CA 1
ATOM 1412 C C . ARG A 1 183 ? -6.642 9.450 2.058 1.00 94.56 183 ARG A C 1
ATOM 1414 O O . ARG A 1 183 ? -6.775 8.264 2.305 1.00 94.56 183 ARG A O 1
ATOM 1421 N N . GLY A 1 184 ? -5.447 10.049 2.042 1.00 94.56 184 GLY A N 1
ATOM 1422 C CA . GLY A 1 184 ? -4.181 9.362 2.298 1.00 94.56 184 GLY A CA 1
ATOM 1423 C C . GLY A 1 184 ? -3.775 9.319 3.774 1.00 94.56 184 GLY A C 1
ATOM 1424 O O . GLY A 1 184 ? -2.650 8.924 4.067 1.00 94.56 184 GLY A O 1
ATOM 1425 N N . ASP A 1 185 ? -4.640 9.730 4.713 1.00 97.06 185 ASP A N 1
ATOM 1426 C CA . ASP A 1 185 ? -4.308 9.752 6.152 1.00 97.06 185 ASP A CA 1
ATOM 1427 C C . ASP A 1 185 ? -4.240 8.342 6.787 1.00 97.06 185 ASP A C 1
ATOM 1429 O O . ASP A 1 185 ? -3.845 8.182 7.945 1.00 97.06 185 ASP A O 1
ATOM 1433 N N . MET A 1 186 ? -4.558 7.320 5.986 1.00 97.56 186 MET A N 1
ATOM 1434 C CA . MET A 1 186 ? -4.375 5.889 6.241 1.00 97.56 186 MET A CA 1
ATOM 1435 C C . MET A 1 186 ? -3.069 5.334 5.639 1.00 97.56 186 MET A C 1
ATOM 1437 O O . MET A 1 186 ? -2.871 4.121 5.581 1.00 97.56 186 MET A O 1
ATOM 1441 N N . GLY A 1 187 ? -2.150 6.196 5.186 1.00 97.44 187 GLY A N 1
ATOM 1442 C CA . GLY A 1 187 ? -0.904 5.765 4.544 1.00 97.44 187 GLY A CA 1
ATOM 1443 C C . GLY A 1 187 ? -0.017 4.881 5.423 1.00 97.44 187 GLY A C 1
ATOM 1444 O O . GLY A 1 187 ? 0.629 3.968 4.917 1.00 97.44 187 GLY A O 1
ATOM 1445 N N . GLY A 1 188 ? -0.042 5.078 6.746 1.00 97.88 188 GLY A N 1
ATOM 1446 C CA . GLY A 1 188 ? 0.656 4.196 7.686 1.00 97.88 188 GLY A CA 1
ATOM 1447 C C . GLY A 1 188 ? 0.116 2.765 7.631 1.00 97.88 188 GLY A C 1
ATOM 1448 O O . GLY A 1 188 ? 0.881 1.822 7.445 1.00 97.88 188 GLY A O 1
ATOM 1449 N N . ALA A 1 189 ? -1.205 2.610 7.716 1.00 97.62 189 ALA A N 1
ATOM 1450 C CA . ALA A 1 189 ? -1.872 1.323 7.545 1.00 97.62 189 ALA A CA 1
ATOM 1451 C C . ALA A 1 189 ? -1.608 0.696 6.169 1.00 97.62 189 ALA A C 1
ATOM 1453 O O . ALA A 1 189 ? -1.309 -0.494 6.082 1.00 97.62 189 ALA A O 1
ATOM 1454 N N . ALA A 1 190 ? -1.656 1.500 5.102 1.00 97.38 190 ALA A N 1
ATOM 1455 C CA . ALA A 1 190 ? -1.373 1.052 3.740 1.00 97.38 190 ALA A CA 1
ATOM 1456 C C . ALA A 1 190 ? 0.028 0.432 3.622 1.00 97.38 190 ALA A C 1
ATOM 1458 O O . ALA A 1 190 ? 0.181 -0.663 3.081 1.00 97.38 190 ALA A O 1
ATOM 1459 N N . CYS A 1 191 ? 1.040 1.111 4.169 1.00 97.44 191 CYS A N 1
ATOM 1460 C CA . CYS A 1 191 ? 2.420 0.635 4.187 1.00 97.44 191 CYS A CA 1
ATOM 1461 C C . CYS A 1 191 ? 2.578 -0.646 5.013 1.00 97.44 191 CYS A C 1
ATOM 1463 O O . CYS A 1 191 ? 3.277 -1.556 4.577 1.00 97.44 191 CYS A O 1
ATOM 1465 N N . VAL A 1 192 ? 1.919 -0.745 6.173 1.00 96.81 192 VAL A N 1
ATOM 1466 C CA . VAL A 1 192 ? 1.979 -1.942 7.028 1.00 96.81 192 VAL A CA 1
ATOM 1467 C C . VAL A 1 192 ? 1.370 -3.160 6.329 1.00 96.81 192 VAL A C 1
ATOM 1469 O O . VAL A 1 192 ? 2.009 -4.213 6.276 1.00 96.81 192 VAL A O 1
ATOM 1472 N N . VAL A 1 193 ? 0.183 -3.022 5.731 1.00 95.06 193 VAL A N 1
ATOM 1473 C CA . VAL A 1 193 ? -0.469 -4.109 4.977 1.00 95.06 193 VAL A CA 1
ATOM 1474 C C . VAL A 1 193 ? 0.375 -4.513 3.764 1.00 95.06 193 VAL A C 1
ATOM 1476 O O . VAL A 1 193 ? 0.612 -5.700 3.536 1.00 95.06 193 VAL A O 1
ATOM 1479 N N . ALA A 1 194 ? 0.888 -3.536 3.014 1.00 95.19 194 ALA A N 1
ATOM 1480 C CA . ALA A 1 194 ? 1.773 -3.784 1.880 1.00 95.19 194 ALA A CA 1
ATOM 1481 C C . ALA A 1 194 ? 3.066 -4.509 2.279 1.00 95.19 194 ALA A C 1
ATOM 1483 O O . ALA A 1 194 ? 3.475 -5.448 1.597 1.00 95.19 194 ALA A O 1
ATOM 1484 N N . ALA A 1 195 ? 3.690 -4.114 3.391 1.00 94.94 195 ALA A N 1
ATOM 1485 C CA . ALA A 1 195 ? 4.889 -4.762 3.906 1.00 94.94 195 ALA A CA 1
ATOM 1486 C C . ALA A 1 195 ? 4.610 -6.215 4.305 1.00 94.94 195 ALA A C 1
ATOM 1488 O O . ALA A 1 195 ? 5.357 -7.103 3.901 1.00 94.94 195 ALA A O 1
ATOM 1489 N N . CYS A 1 196 ? 3.505 -6.482 5.012 1.00 94.12 196 CYS A N 1
ATOM 1490 C CA . CYS A 1 196 ? 3.106 -7.848 5.363 1.00 94.12 196 CYS A CA 1
ATOM 1491 C C . CYS A 1 196 ? 2.918 -8.717 4.113 1.00 94.12 196 CYS A C 1
ATOM 1493 O O . CYS A 1 196 ? 3.383 -9.855 4.074 1.00 94.12 196 CYS A O 1
ATOM 1495 N N . ARG A 1 197 ? 2.306 -8.164 3.057 1.00 90.19 197 ARG A N 1
ATOM 1496 C CA . ARG A 1 197 ? 2.159 -8.853 1.769 1.00 90.19 197 ARG A CA 1
ATOM 1497 C C . ARG A 1 197 ? 3.508 -9.154 1.114 1.00 90.19 197 ARG A C 1
ATOM 1499 O O . ARG A 1 197 ? 3.683 -10.260 0.614 1.00 90.19 197 ARG A O 1
ATOM 1506 N N . ALA A 1 198 ? 4.442 -8.202 1.106 1.00 92.88 198 ALA A N 1
ATOM 1507 C CA . ALA A 1 198 ? 5.777 -8.411 0.543 1.00 92.88 198 ALA A CA 1
ATOM 1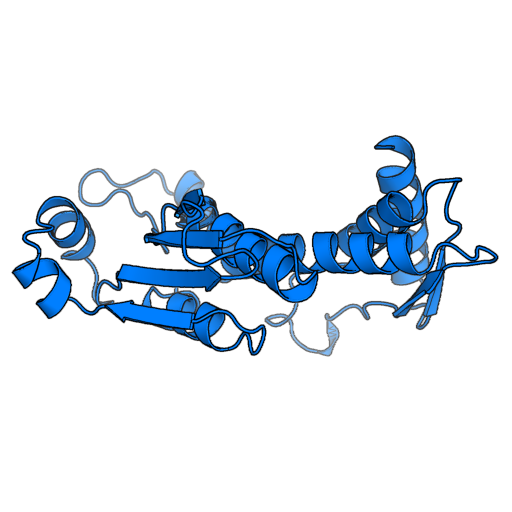508 C C . ALA A 1 198 ? 6.540 -9.504 1.300 1.00 92.88 198 ALA A C 1
ATOM 1510 O O . ALA A 1 198 ? 7.088 -10.412 0.686 1.00 92.88 198 ALA A O 1
ATOM 1511 N N . VAL A 1 199 ? 6.531 -9.437 2.633 1.00 93.50 199 VAL A N 1
ATOM 1512 C CA . VAL A 1 199 ? 7.197 -10.406 3.513 1.00 93.50 199 VAL A CA 1
ATOM 1513 C C . VAL A 1 199 ? 6.659 -11.814 3.277 1.00 93.50 199 VAL A C 1
ATOM 1515 O O . VAL A 1 199 ? 7.442 -12.745 3.100 1.00 93.50 199 VAL A O 1
ATOM 1518 N N . ALA A 1 200 ? 5.335 -11.959 3.230 1.00 92.06 200 ALA A N 1
ATOM 1519 C CA . ALA A 1 200 ? 4.700 -13.252 3.035 1.00 92.06 200 ALA A CA 1
ATOM 1520 C C . ALA A 1 200 ? 4.872 -13.777 1.599 1.00 92.06 200 ALA A C 1
ATOM 1522 O O . ALA A 1 200 ? 5.143 -14.957 1.397 1.00 92.06 200 ALA A O 1
ATOM 1523 N N . GLY A 1 201 ? 4.790 -12.897 0.594 1.00 90.44 201 GLY A N 1
ATOM 1524 C CA . GLY A 1 201 ? 5.029 -13.243 -0.811 1.00 90.44 201 GLY A CA 1
ATOM 1525 C C . GLY A 1 201 ? 6.474 -13.658 -1.105 1.00 90.44 201 GLY A C 1
ATOM 1526 O O . GLY A 1 201 ? 6.699 -14.487 -1.980 1.00 90.44 201 GLY A O 1
ATOM 1527 N N . LEU A 1 202 ? 7.438 -13.121 -0.352 1.00 92.75 202 LEU A N 1
ATOM 1528 C CA . LEU A 1 202 ? 8.850 -13.513 -0.395 1.00 92.75 202 LEU A CA 1
ATOM 1529 C C . LEU A 1 202 ? 9.190 -14.666 0.560 1.00 92.75 202 LEU A C 1
ATOM 1531 O O . LEU A 1 202 ? 10.347 -15.069 0.616 1.00 92.75 202 LEU A O 1
ATOM 1535 N N . GLN A 1 203 ? 8.207 -15.175 1.312 1.00 92.94 203 GLN A N 1
ATOM 1536 C CA . GLN A 1 203 ? 8.373 -16.262 2.281 1.00 92.94 203 GLN A CA 1
ATOM 1537 C C . GLN A 1 203 ? 9.533 -16.022 3.259 1.00 92.94 203 GLN A C 1
ATOM 1539 O O . GLN A 1 203 ? 10.305 -16.929 3.568 1.00 92.94 203 GLN A O 1
ATOM 1544 N N . LEU A 1 204 ? 9.690 -14.782 3.736 1.00 94.31 204 LEU A N 1
ATOM 1545 C CA . LEU A 1 204 ? 10.814 -14.462 4.614 1.00 94.31 204 LEU A CA 1
ATOM 1546 C C . LEU A 1 204 ? 10.693 -15.225 5.945 1.00 94.31 204 LEU A C 1
ATOM 1548 O O . LEU A 1 204 ? 9.578 -15.362 6.465 1.00 94.31 204 LEU A O 1
ATOM 1552 N N . PRO A 1 205 ? 11.819 -15.666 6.533 1.00 95.31 205 PRO A N 1
ATOM 1553 C CA . PRO A 1 205 ? 11.833 -16.441 7.768 1.00 95.31 205 PRO A CA 1
ATOM 1554 C C . PRO A 1 205 ? 11.698 -15.523 8.992 1.00 95.31 205 PRO A C 1
ATOM 1556 O O . PRO A 1 205 ? 12.614 -15.406 9.798 1.00 95.31 205 PRO A O 1
ATOM 1559 N N . ILE A 1 206 ? 10.576 -14.803 9.099 1.00 95.81 206 ILE A N 1
ATOM 1560 C CA . ILE A 1 206 ? 10.278 -13.890 10.211 1.00 95.81 206 ILE A CA 1
ATOM 1561 C C . ILE A 1 206 ? 8.819 -14.012 10.653 1.00 95.81 206 ILE A C 1
ATOM 1563 O O . ILE A 1 206 ? 7.927 -14.273 9.846 1.00 95.81 206 ILE A O 1
ATOM 1567 N N . ASN A 1 207 ? 8.567 -13.759 11.936 1.00 96.81 207 ASN A N 1
ATOM 1568 C CA . ASN A 1 207 ? 7.216 -13.632 12.477 1.00 96.81 207 ASN A CA 1
ATOM 1569 C C . ASN A 1 207 ? 6.807 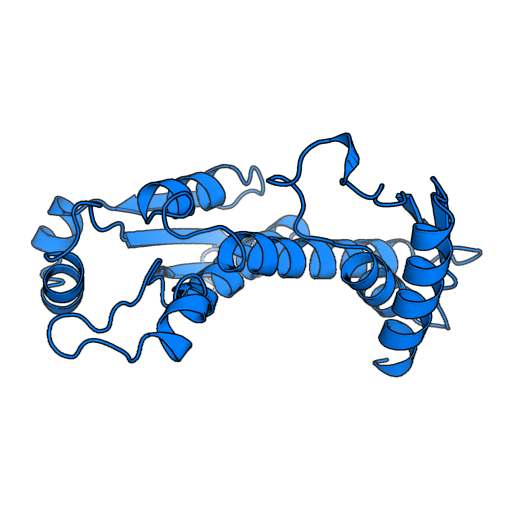-12.153 12.509 1.00 96.81 207 ASN A C 1
ATOM 1571 O O . ASN A 1 207 ? 7.547 -11.311 13.019 1.00 96.81 207 ASN A O 1
ATOM 1575 N N . ILE A 1 208 ? 5.622 -11.823 11.996 1.00 95.75 208 ILE A N 1
ATOM 1576 C CA . ILE A 1 208 ? 5.061 -10.467 11.998 1.00 95.75 208 ILE A CA 1
ATOM 1577 C C . ILE A 1 208 ? 3.644 -10.490 12.563 1.00 95.75 208 ILE A C 1
ATOM 1579 O O . ILE A 1 208 ? 2.829 -11.341 12.202 1.00 95.75 208 ILE A O 1
ATOM 1583 N N . ARG A 1 209 ? 3.336 -9.495 13.400 1.00 95.94 209 ARG A N 1
ATOM 1584 C CA . ARG A 1 209 ? 1.963 -9.068 13.689 1.00 95.94 209 ARG A CA 1
ATOM 1585 C C . ARG A 1 209 ? 1.793 -7.616 13.273 1.00 95.94 209 ARG A C 1
ATOM 1587 O O . ARG A 1 209 ? 2.624 -6.776 13.602 1.00 95.94 209 ARG A O 1
ATOM 1594 N N . ALA A 1 210 ? 0.722 -7.314 12.565 1.00 96.31 210 ALA A N 1
ATOM 1595 C CA . ALA A 1 210 ? 0.387 -5.964 12.155 1.00 96.31 210 ALA A CA 1
ATOM 1596 C C . ALA A 1 210 ? -0.950 -5.542 12.753 1.00 96.31 210 ALA A C 1
ATOM 1598 O O . ALA A 1 210 ? -1.909 -6.306 12.705 1.00 96.31 210 ALA A O 1
ATOM 1599 N N . LEU A 1 211 ? -0.992 -4.330 13.302 1.00 97.38 211 LEU A N 1
ATOM 1600 C CA . LEU A 1 211 ? -2.170 -3.721 13.913 1.00 97.38 211 LEU A CA 1
ATOM 1601 C C . LEU A 1 211 ? -2.504 -2.429 13.170 1.00 97.38 211 LEU A C 1
ATOM 1603 O O . LEU A 1 211 ? -1.638 -1.562 13.007 1.00 97.38 211 LEU A O 1
ATOM 1607 N N . VAL A 1 212 ? -3.747 -2.310 12.720 1.0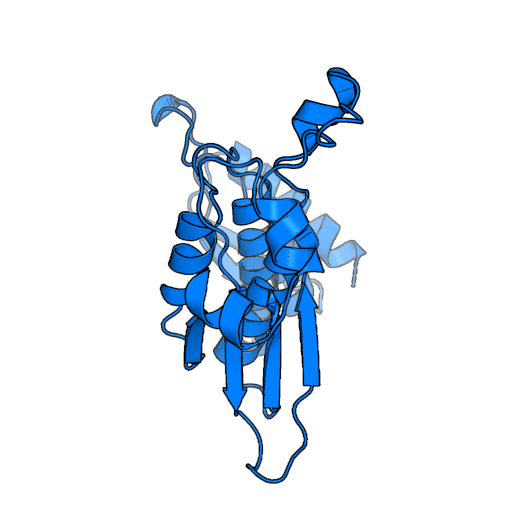0 94.94 212 VAL A N 1
ATOM 1608 C CA . VAL A 1 212 ? -4.253 -1.166 11.954 1.00 94.94 212 VAL A CA 1
ATOM 1609 C C . VAL A 1 212 ? -5.577 -0.679 12.521 1.00 94.94 212 VAL A C 1
ATOM 1611 O O . VAL A 1 212 ? -6.465 -1.531 12.753 1.00 94.94 212 VAL A O 1
#

Nearest PDB structures (foldseek):
  3h8g-assembly1_D  TM=8.892E-01  e=2.561E-14  Pseudomonas putida
  3kzw-assembly1_D  TM=9.321E-01  e=9.099E-13  Staphylococcus aureus subsp. aureus COL
  8pz0-assembly1_A  TM=8.364E-01  e=5.056E-14  Pseudomonas aeruginosa PA14
  6ome-assembly1_A  TM=9.085E-01  e=4.203E-12  Chlamydia trachomatis D/UW-3/CX
  4r76-assembly1_B  TM=8.206E-01  e=2.687E-09  Plasmodium falciparum FcB1/Columbia

InterPro domains:
  IPR000819 Peptidase M17, leucyl aminopeptidase, C-terminal [PF00883] (82-212)
  IPR011356 Peptidase M17, leucine aminopeptidase/peptidase B [PR00481] (157-174)
  IPR011356 Peptidase M17, leucine aminopeptidase/peptidase B [PR00481] (179-200)
  IPR011356 Peptidase M17, leucine aminopeptidase/peptidase B [PTHR11963] (3-212)
  IPR043472 Macro domain-like [G3DSA:3.40.220.10] (1-77)
  IPR043472 Macro domain-like [SSF52949] (2-75)

Foldseek 3Di:
DQVLLQVLLVVLLVVLVVLAQADAWECPVQLLSSLQSNLLNQDDQDPPPDPVPDGDRHHYHYPPDDPVVSNVLSPLLNVLVSQLVNLQVDQLVCNDQVNVLVSLVPQPLQKDKDKDWPVNCVVVVVVVQCVVPVVDPGTDIKMKIKHALADPPDDADEQEFDQQCACCVPVHGDDPVCRVNRNNVRSRVSNQSSVVSSCSNSSPHGIYMYID

Mean predicted aligned error: 3.71 Å

Sequence (212 aa):
KEAIRIASAQGAKALQKLNALKVYVESFGHAESAAEGSALGVWLYQEKKTKKYQIMIPQLELYDDCDWTGWQIGLQKAAAQNLARQLMDTPANLMTPTSFAQNAVLCKSGVNVEVKVRGWAETQKMYAFLAVAQGSCEPPIFLELSYYGASRDERPVVLVGKGITYNSGGLCLKPCNKQRYMRGDMGGAACVVAACRAVAGLQLPINIRALV

Secondary structure (DSSP, 8-state):
-HHHHHHHHHHHHHHHHTT-SEEEEE-TT-HHHHHHHHHHHH----TTS-GGGPPPPPEEEEES---HHHHHHHHHHHHHHHHHHHHHHS-TTTS-HHHHHHHHHT--SS-EEEEEEHHHHHHTT-HHHHHHHTT-SSPPEEEEEEEE-S-TTSPPEEEE----S----TTSPPPHHHHTTGGGTTHHHHHHHHHHHHHHHTT-S-EEEEE-

Radius of gyration: 19.52 Å; Cα contacts (8 Å, |Δi|>4): 366; chains: 1; bounding box: 46×45×54 Å